Protein AF-A0A9D9ARG6-F1 (afdb_monomer_lite)

Foldseek 3Di:
DPPDDPDPPPPPDDDDDPPDDPDDQFEWEWEADPVRDTDIDTDPQPDWDWDAALNWIWTDHNQWIAINNDIDHHDSQWYWYHYRPFIWIQGNPDDTDGDDDDPVVVVVVVVVVVVVVVCCVVVVPDPPDPDPDDPVNVVVVVVVVVVVVVVVVVVVPVPPVVVVVVVLVVVVVVLVCVVVVVPCPVPDVQVVDDPVVVVVVVVVNVVVSVVVVVVSVVVVVVVVVVVVVVVVVVVVVVVVVVVVVVVVVVVVVVVVVVVVVVVVVVVVVVVVVVVVVVVVVVVVVVVVVVVVVVVVVVVVVVVVVVVVVVVVQWPWDWDQDPVRDTWTDTNNRTQDDPSVVVVVVVVVVCVVVPND

Radius of gyration: 56.95 Å; chains: 1; bounding box: 106×56×176 Å

Sequence (356 aa):
MKKLLLASAAALLAGTSAIALDGVANPVVEIRGDDGARTLHISDGATNTRINIGGQTVEIHDGTVIVDRERFELDGANYVVIDGDEVQLVEGREHGYRFEFSSDHHALVERMTGLAEILNYTVVTDFDHDFEFDHEEMLELAEELSNMETHFAAFEHVNFEEIHADAMRSMGEALANLDEGNVRVDGRDWDELSDEEKEEVREELREAREEMREEMREMREEMRDVAREMRDAERERERALRMARREMERAHRRAERDARRERHAERRAHAEEMREHAEERRAHAEERRAHAERMRIEVERARDVIRQRAGDNASIRVIEDDDGNRRVWVNGEEQTGDDLTDWLNELEADRLEGGN

pLDDT: mean 74.46, std 18.87, range [27.27, 97.69]

Secondary structure (DSSP, 8-state):
---SSSSSSS--SSS------SS----EEEEE-TTS-EEEEE--SSS-EEEEETTEEEEEETTEEEETTEEEE--TT-EEEEETTEEEEE-SSS-PBP----HHHHHHHHHHHHHHHHHHHHHHS-TTS-----HHHHHHHHHHHHHHHHHHHHHTT--HHHHHHHHHHHHHHHHHHHHTT-----TTHHHHS-HHHHHHHHHHHHHHHHHHHHHHHHHHHHHHHHHHHHHHHHHHHHHHHHHHHHHHHHHHHHHHHHHHHHHHHHHHHHHHHHHHHHHHHHHHHHHHHHHHHHHHHHHHHHHHHHHHHHHHS--EEEEE-TTSPEEEEETTEEE-HHHHHHHHHHHHHHHHTT--

Structure (mmCIF, N/CA/C/O backbone):
data_AF-A0A9D9ARG6-F1
#
_entry.id   AF-A0A9D9ARG6-F1
#
loop_
_atom_site.group_PDB
_atom_site.id
_atom_site.type_symbol
_atom_site.label_atom_id
_atom_site.label_alt_id
_atom_site.label_comp_id
_atom_site.label_asym_id
_atom_site.label_entity_id
_atom_site.label_seq_id
_atom_site.pdbx_PDB_ins_code
_atom_site.Cartn_x
_atom_site.Cartn_y
_atom_site.Cartn_z
_atom_site.occupancy
_atom_site.B_iso_or_equiv
_atom_site.auth_seq_id
_atom_site.auth_comp_id
_atom_site.auth_asym_id
_atom_site.auth_atom_id
_atom_site.pdbx_PDB_model_num
ATOM 1 N N . MET A 1 1 ? -47.730 -50.774 -6.972 1.00 42.38 1 MET A N 1
ATOM 2 C CA . MET A 1 1 ? -47.009 -49.536 -6.600 1.00 42.38 1 MET A CA 1
ATOM 3 C C . MET A 1 1 ? -47.833 -48.298 -6.976 1.00 42.38 1 MET A C 1
ATOM 5 O O . MET A 1 1 ? -47.507 -47.623 -7.937 1.00 42.38 1 MET A O 1
ATOM 9 N N . LYS A 1 2 ? -48.965 -48.062 -6.289 1.00 32.84 2 LYS A N 1
ATOM 10 C CA . LYS A 1 2 ? -49.942 -46.975 -6.563 1.00 32.84 2 LYS A CA 1
ATOM 11 C C . LYS A 1 2 ? -50.811 -46.654 -5.323 1.00 32.84 2 LYS A C 1
ATOM 13 O O . LYS A 1 2 ? -51.999 -46.383 -5.430 1.00 32.84 2 LYS A O 1
ATOM 18 N N . LYS A 1 3 ? -50.238 -46.760 -4.121 1.00 29.84 3 LYS A N 1
ATOM 19 C CA . LYS A 1 3 ? -50.930 -46.485 -2.850 1.00 29.84 3 LYS A CA 1
ATOM 20 C C . LYS A 1 3 ? -49.954 -45.826 -1.876 1.00 29.84 3 LYS A C 1
ATOM 22 O O . LYS A 1 3 ? -49.419 -46.525 -1.033 1.00 29.84 3 LYS A O 1
ATOM 27 N N . LEU A 1 4 ? -49.646 -44.545 -2.083 1.00 29.69 4 LEU A N 1
ATOM 28 C CA . LEU A 1 4 ? -48.955 -43.673 -1.108 1.00 29.69 4 LEU A CA 1
ATOM 29 C C . LEU A 1 4 ? -48.932 -42.194 -1.561 1.00 29.69 4 LEU A C 1
ATOM 31 O O . LEU A 1 4 ? -48.008 -41.459 -1.258 1.00 29.69 4 LEU A O 1
ATOM 35 N N . LEU A 1 5 ? -49.944 -41.751 -2.319 1.00 29.81 5 LEU A N 1
ATOM 36 C CA . LEU A 1 5 ? -50.032 -40.375 -2.847 1.00 29.81 5 LEU A CA 1
ATOM 37 C C . LEU A 1 5 ? -51.426 -39.748 -2.655 1.00 29.81 5 LEU A C 1
ATOM 39 O O . LEU A 1 5 ? -51.827 -38.883 -3.421 1.00 29.81 5 LEU A O 1
ATOM 43 N N . LEU A 1 6 ? -52.198 -40.198 -1.658 1.00 28.41 6 LEU A N 1
ATOM 44 C CA . LEU A 1 6 ? -53.584 -39.734 -1.484 1.00 28.41 6 LEU A CA 1
ATOM 45 C C . LEU A 1 6 ? -54.013 -39.469 -0.031 1.00 28.41 6 LEU A C 1
ATOM 47 O O . LEU A 1 6 ? -55.203 -39.522 0.260 1.00 28.41 6 LEU A O 1
ATOM 51 N N . ALA A 1 7 ? -53.070 -39.191 0.874 1.00 28.14 7 ALA A N 1
ATOM 52 C CA . ALA A 1 7 ? -53.386 -38.836 2.266 1.00 28.14 7 ALA A CA 1
ATOM 53 C C . ALA A 1 7 ? -53.031 -37.384 2.648 1.00 28.14 7 ALA A C 1
ATOM 55 O O . ALA A 1 7 ? -53.515 -36.902 3.662 1.00 28.14 7 ALA A O 1
ATOM 56 N N . SER A 1 8 ? -52.273 -36.649 1.827 1.00 28.78 8 SER A N 1
ATOM 57 C CA . SER A 1 8 ? -51.784 -35.304 2.192 1.00 28.78 8 SER A CA 1
ATOM 58 C C . SER A 1 8 ? -52.613 -34.139 1.634 1.00 28.78 8 SER A C 1
ATOM 60 O O . SER A 1 8 ? -52.165 -33.002 1.676 1.00 28.78 8 SER A O 1
ATOM 62 N N . ALA A 1 9 ? -53.816 -34.389 1.107 1.00 28.86 9 ALA A N 1
ATOM 63 C CA . ALA A 1 9 ? -54.645 -33.354 0.470 1.00 28.86 9 ALA A CA 1
ATOM 64 C C . ALA A 1 9 ? -55.973 -33.056 1.198 1.00 28.86 9 ALA A C 1
ATOM 66 O O . ALA A 1 9 ? -56.849 -32.421 0.620 1.00 28.86 9 ALA A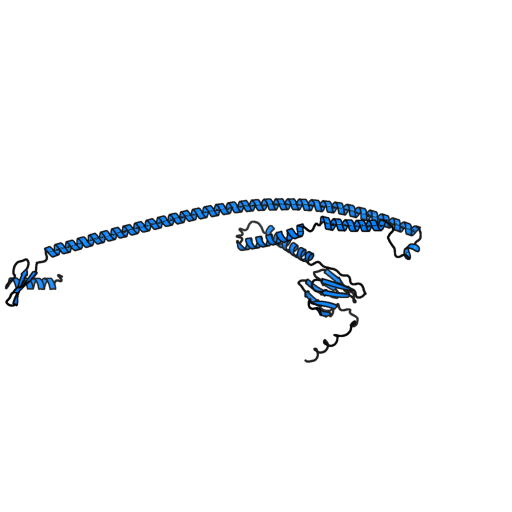 O 1
ATOM 67 N N . ALA A 1 10 ? -56.153 -33.494 2.450 1.00 28.84 10 ALA A N 1
ATOM 68 C CA . ALA A 1 10 ? -57.427 -33.336 3.168 1.00 28.84 10 ALA A CA 1
ATOM 69 C C . ALA A 1 10 ? -57.294 -32.836 4.621 1.00 28.84 10 ALA A C 1
ATOM 71 O O . ALA A 1 10 ? -58.093 -33.214 5.472 1.00 28.84 10 ALA A O 1
ATOM 72 N N . ALA A 1 11 ? -56.312 -31.975 4.907 1.00 29.97 11 ALA A N 1
ATOM 73 C CA . ALA A 1 11 ? -56.184 -31.291 6.206 1.00 29.97 11 ALA A CA 1
ATOM 74 C C . ALA A 1 11 ? -56.003 -29.764 6.072 1.00 29.97 11 ALA A C 1
ATOM 76 O O . ALA A 1 11 ? -55.490 -29.098 6.963 1.00 29.97 11 ALA A O 1
ATOM 77 N N . LEU A 1 12 ? -56.441 -29.199 4.945 1.00 32.75 12 LEU A N 1
ATOM 78 C CA . LEU A 1 12 ? -56.529 -27.760 4.696 1.00 32.75 12 LEU A CA 1
ATOM 79 C C . LEU A 1 12 ? -58.008 -27.372 4.799 1.00 32.75 12 LEU A C 1
ATOM 81 O O . LEU A 1 12 ? -58.693 -27.424 3.785 1.00 32.75 12 LEU A O 1
ATOM 85 N N . LEU A 1 13 ? -58.503 -27.107 6.020 1.00 32.06 13 LEU A N 1
ATOM 86 C CA . LEU A 1 13 ? -59.720 -26.330 6.374 1.00 32.06 13 LEU A CA 1
ATOM 87 C C . LEU A 1 13 ? -60.296 -26.777 7.734 1.00 32.06 13 LEU A C 1
ATOM 89 O O . LEU A 1 13 ? -61.278 -27.510 7.781 1.00 32.06 13 LEU A O 1
ATOM 93 N N . ALA A 1 14 ? -59.682 -26.333 8.832 1.00 27.27 14 ALA A N 1
ATOM 94 C CA . ALA A 1 14 ? -60.301 -25.984 10.123 1.00 27.27 14 ALA A CA 1
ATOM 95 C C . ALA A 1 14 ? -59.193 -25.896 11.181 1.00 27.27 14 ALA A C 1
ATOM 97 O O . ALA A 1 14 ? -58.282 -26.720 11.201 1.00 27.27 14 ALA A O 1
ATOM 98 N N . GLY A 1 15 ? -59.257 -24.870 12.028 1.00 32.91 15 GLY A N 1
ATOM 99 C CA . GLY A 1 15 ? -58.279 -24.614 13.080 1.00 32.91 15 GLY A CA 1
ATOM 100 C C . GLY A 1 15 ? -58.092 -25.792 14.039 1.00 32.91 15 GLY A C 1
ATOM 101 O O . GLY A 1 15 ? -58.994 -26.604 14.236 1.00 32.91 15 GLY A O 1
ATOM 102 N N . THR A 1 16 ? -56.900 -25.831 14.642 1.00 36.00 16 THR A N 1
ATOM 103 C CA . THR A 1 16 ? -56.504 -26.683 15.777 1.00 36.00 16 THR A CA 1
ATOM 104 C C . THR A 1 16 ? -56.769 -28.177 15.579 1.00 36.00 16 THR A C 1
ATOM 106 O O . THR A 1 16 ? -57.808 -28.700 15.969 1.00 36.00 16 THR A O 1
ATOM 109 N N . SER A 1 17 ? -55.792 -28.894 15.024 1.00 27.62 17 SER A N 1
ATOM 110 C CA . SER A 1 17 ? -55.719 -30.354 15.137 1.00 27.62 17 SER A CA 1
ATOM 111 C C . SER A 1 17 ? -54.398 -30.716 15.803 1.00 27.62 17 SER A C 1
ATOM 113 O O . SER A 1 17 ? -53.367 -30.789 15.142 1.00 27.62 17 SER A O 1
ATOM 115 N N . ALA A 1 18 ? -54.427 -30.908 17.123 1.00 32.16 18 ALA A N 1
ATOM 116 C CA . ALA A 1 18 ? -53.356 -31.600 17.825 1.00 32.16 18 ALA A CA 1
ATOM 117 C C . ALA A 1 18 ? -53.383 -33.060 17.354 1.00 32.16 18 ALA A C 1
ATOM 119 O O . ALA A 1 18 ? -54.315 -33.807 17.659 1.00 32.16 18 ALA A O 1
ATOM 120 N N . ILE A 1 19 ? -52.401 -33.446 16.544 1.00 32.25 19 ILE A N 1
ATOM 121 C CA . ILE A 1 19 ? -52.194 -34.840 16.164 1.00 32.25 19 ILE A CA 1
ATOM 122 C C . ILE A 1 19 ? -51.550 -35.512 17.377 1.00 32.25 19 ILE A C 1
ATOM 124 O O . ILE A 1 19 ? -50.350 -35.395 17.598 1.00 32.25 19 ILE A O 1
ATOM 128 N N . ALA A 1 20 ? -52.361 -36.182 18.194 1.00 33.19 20 ALA A N 1
ATOM 129 C CA . ALA A 1 20 ? -51.863 -37.058 19.245 1.00 33.19 20 ALA A CA 1
ATOM 130 C C . ALA A 1 20 ? -51.346 -38.352 18.594 1.00 33.19 20 ALA A C 1
ATOM 132 O O . ALA A 1 20 ? -52.114 -39.272 18.313 1.00 33.19 20 ALA A O 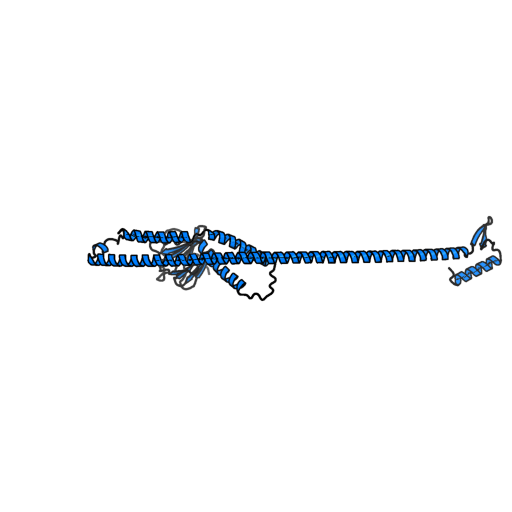1
ATOM 133 N N . LEU A 1 21 ? -50.049 -38.380 18.291 1.00 37.56 21 LEU A N 1
ATOM 134 C CA . LEU A 1 21 ? -49.302 -39.605 18.010 1.00 37.56 21 LEU A CA 1
ATOM 135 C C . LEU A 1 21 ? -48.875 -40.228 19.349 1.00 37.56 21 LEU A C 1
ATOM 137 O O . LEU A 1 21 ? -48.512 -39.514 20.281 1.00 37.56 21 LEU A O 1
ATOM 141 N N . ASP A 1 22 ? -48.987 -41.552 19.454 1.00 38.38 22 ASP A N 1
ATOM 142 C CA . ASP A 1 22 ? -48.734 -42.338 20.669 1.00 38.38 22 ASP A CA 1
ATOM 143 C C . ASP A 1 22 ? -47.370 -42.009 21.312 1.00 38.38 22 ASP A C 1
ATOM 145 O O . ASP A 1 22 ? -46.319 -42.409 20.818 1.00 38.38 22 ASP A O 1
ATOM 149 N N . GLY A 1 23 ? -47.401 -41.313 22.452 1.00 48.78 23 GLY A N 1
ATOM 150 C CA . GLY A 1 23 ? -46.432 -41.427 23.550 1.00 48.78 23 GLY A CA 1
ATOM 151 C C . GLY A 1 23 ? -44.995 -40.928 23.352 1.00 48.78 23 GLY A C 1
ATOM 152 O O . GLY A 1 23 ? -44.271 -40.870 24.343 1.00 48.78 23 GLY A O 1
ATOM 153 N N . VAL A 1 24 ? -44.574 -40.545 22.147 1.00 54.03 24 VAL A N 1
ATOM 154 C CA . VAL A 1 24 ? -43.263 -39.926 21.897 1.00 54.03 24 VAL A CA 1
ATOM 155 C C . VAL A 1 24 ? -43.506 -38.595 21.200 1.00 54.03 24 VAL A C 1
ATOM 157 O O . VAL A 1 24 ? -43.975 -38.554 20.063 1.00 54.03 24 VAL A O 1
ATOM 160 N N . ALA A 1 25 ? -43.268 -37.498 21.919 1.00 61.75 25 ALA A N 1
ATOM 161 C CA . ALA A 1 25 ? -43.406 -36.160 21.367 1.00 61.75 25 ALA A CA 1
ATOM 162 C C . ALA A 1 25 ? -42.280 -35.927 20.356 1.00 61.75 25 ALA A C 1
ATOM 164 O O . ALA A 1 25 ? -41.143 -35.640 20.719 1.00 61.75 25 ALA A O 1
ATOM 165 N N . ASN A 1 26 ? -42.597 -36.118 19.081 1.00 71.75 26 ASN A N 1
ATOM 166 C CA . ASN A 1 26 ? -41.676 -35.841 17.993 1.00 71.75 26 ASN A CA 1
ATOM 167 C C . ASN A 1 26 ? -41.586 -34.326 17.774 1.00 71.75 26 ASN A C 1
ATOM 169 O O . ASN A 1 26 ? -42.635 -33.679 17.683 1.00 71.75 26 ASN A O 1
ATOM 173 N N . PRO A 1 27 ? -40.375 -33.752 17.658 1.00 72.88 27 PRO A N 1
ATOM 174 C CA . PRO A 1 27 ? -40.226 -32.326 17.439 1.00 72.88 27 PRO A CA 1
ATOM 175 C C . PRO A 1 27 ? -40.812 -31.944 16.077 1.00 72.88 27 PRO A C 1
ATOM 177 O O . PRO A 1 27 ? -40.592 -32.616 15.061 1.00 72.88 27 PRO A O 1
ATOM 180 N N . VAL A 1 28 ? -41.579 -30.857 16.080 1.00 77.00 28 VAL A N 1
ATOM 181 C CA . VAL A 1 28 ? -42.209 -30.289 14.891 1.00 77.00 28 VAL A CA 1
ATOM 182 C C . VAL A 1 28 ? -41.545 -28.950 14.596 1.00 77.00 28 VAL A C 1
ATOM 184 O O . VAL A 1 28 ? -41.497 -28.076 15.459 1.00 77.00 28 VAL A O 1
ATOM 187 N N . VAL A 1 29 ? -41.049 -28.789 13.371 1.00 78.19 29 VAL A N 1
ATOM 188 C CA . VAL A 1 29 ? -40.497 -27.526 12.870 1.00 78.19 29 VAL A CA 1
ATOM 189 C C . VAL A 1 29 ? -41.422 -26.989 11.784 1.00 78.19 29 VAL A C 1
ATOM 191 O O . VAL A 1 29 ? -41.703 -27.682 10.803 1.00 78.19 29 VAL A O 1
ATOM 194 N N . GLU A 1 30 ? -41.924 -25.767 11.959 1.00 83.38 30 GLU A N 1
ATOM 195 C CA . GLU A 1 30 ? -42.677 -25.044 10.926 1.00 83.38 30 GLU A CA 1
ATOM 196 C C . GLU A 1 30 ? -41.725 -24.075 10.218 1.00 83.38 30 GLU A C 1
ATOM 198 O O . GLU A 1 30 ? -41.203 -23.149 10.832 1.00 83.38 30 GLU A O 1
ATOM 203 N N . ILE A 1 31 ? -41.521 -24.272 8.917 1.00 81.56 31 ILE A N 1
ATOM 204 C CA . ILE A 1 31 ? -40.768 -23.347 8.065 1.00 81.56 31 ILE A CA 1
ATOM 205 C C . ILE A 1 31 ? -41.773 -22.499 7.294 1.00 81.56 31 ILE A C 1
ATOM 207 O O . ILE A 1 31 ? -42.619 -23.048 6.572 1.00 81.56 31 ILE A O 1
ATOM 211 N N . ARG A 1 32 ? -41.675 -21.177 7.431 1.00 82.38 32 ARG A N 1
ATOM 212 C CA . ARG A 1 32 ? -42.469 -20.205 6.680 1.00 82.38 32 ARG A CA 1
ATOM 213 C C . ARG A 1 32 ? -41.596 -19.545 5.622 1.00 82.38 32 ARG A C 1
ATOM 215 O O . ARG A 1 32 ? -40.544 -19.002 5.928 1.00 82.38 32 ARG A O 1
ATOM 222 N N . GLY A 1 33 ? -42.018 -19.662 4.367 1.00 78.94 33 GLY A N 1
ATOM 223 C CA . GLY A 1 33 ? -41.413 -18.926 3.263 1.00 78.94 33 GLY A CA 1
ATOM 224 C C . GLY A 1 33 ? -41.982 -17.513 3.165 1.00 78.94 33 GLY A C 1
ATOM 225 O O . GLY A 1 33 ? -43.119 -17.272 3.573 1.00 78.94 33 GLY A O 1
ATOM 226 N N . ASP A 1 34 ? -41.225 -16.610 2.543 1.00 73.44 34 ASP A N 1
ATOM 227 C CA . ASP A 1 34 ? -41.602 -15.203 2.322 1.00 73.44 34 ASP A CA 1
ATOM 228 C C . ASP A 1 34 ? -42.919 -15.030 1.537 1.00 73.44 34 ASP A C 1
ATOM 230 O O . ASP A 1 34 ? -43.579 -13.993 1.607 1.00 73.44 34 ASP A O 1
ATOM 234 N N . ASP A 1 35 ? -43.327 -16.050 0.777 1.00 72.94 35 ASP A N 1
ATOM 235 C CA . ASP A 1 35 ? -44.598 -16.108 0.046 1.00 72.94 35 ASP A CA 1
ATOM 236 C C . ASP A 1 35 ? -45.785 -16.580 0.913 1.00 72.94 35 ASP A C 1
ATOM 238 O O . ASP A 1 35 ? -46.913 -16.712 0.427 1.00 72.94 35 ASP A O 1
ATOM 242 N N . GLY A 1 36 ? -45.543 -16.836 2.200 1.00 76.44 36 GLY A N 1
ATOM 243 C CA . GLY A 1 36 ? -46.498 -17.398 3.147 1.00 76.44 36 GLY A CA 1
ATOM 244 C C . GLY A 1 36 ? -46.672 -18.916 3.034 1.00 76.44 36 GLY A C 1
ATOM 245 O O . GLY A 1 36 ? -47.560 -19.467 3.699 1.00 76.44 36 GLY A O 1
ATOM 246 N N . ALA A 1 37 ? -45.871 -19.611 2.213 1.00 70.44 37 ALA A N 1
ATOM 247 C CA . ALA A 1 37 ? -45.878 -21.067 2.154 1.00 70.44 37 ALA A CA 1
ATOM 248 C C . ALA A 1 37 ? -45.398 -21.659 3.484 1.00 70.44 37 ALA A C 1
ATOM 250 O O . ALA A 1 37 ? -44.460 -21.169 4.105 1.00 70.44 37 ALA A O 1
ATOM 251 N N . ARG A 1 38 ? -46.049 -22.741 3.921 1.00 77.75 38 ARG A N 1
ATOM 252 C CA . ARG A 1 38 ? -45.740 -23.418 5.185 1.00 77.75 38 ARG A CA 1
ATOM 253 C C . ARG A 1 38 ? -45.303 -24.840 4.908 1.00 77.75 38 ARG A C 1
ATOM 255 O O . ARG A 1 38 ? -46.067 -25.616 4.330 1.00 77.75 38 ARG A O 1
ATOM 262 N N . THR A 1 39 ? -44.106 -25.186 5.357 1.00 79.50 39 THR A N 1
ATOM 263 C CA . THR A 1 39 ? -43.610 -26.561 5.327 1.00 79.50 39 THR A CA 1
ATOM 264 C C . THR A 1 39 ? -43.466 -27.051 6.754 1.00 79.50 39 THR A C 1
ATOM 266 O O . THR A 1 39 ? -42.744 -26.460 7.549 1.00 79.50 39 THR A O 1
ATOM 269 N N . LEU A 1 40 ? -44.174 -28.128 7.085 1.00 79.81 40 LEU A N 1
ATOM 270 C CA . LEU A 1 40 ? -44.086 -28.759 8.394 1.00 79.81 40 LEU A CA 1
ATOM 271 C C . LEU A 1 40 ? -43.105 -29.930 8.309 1.00 79.81 40 LEU A C 1
ATOM 273 O O . LEU A 1 40 ? -43.337 -30.875 7.550 1.00 79.81 40 LEU A O 1
ATOM 277 N N . HIS A 1 41 ? -42.024 -29.869 9.076 1.00 78.44 41 HIS A N 1
ATOM 278 C CA . HIS A 1 41 ? -41.076 -30.960 9.219 1.00 78.44 41 HIS A CA 1
ATOM 279 C C . HIS A 1 41 ? -41.320 -31.664 10.555 1.00 78.44 41 HIS A C 1
ATOM 281 O O . HIS A 1 41 ? -41.194 -31.058 11.615 1.00 78.44 41 HIS A O 1
ATOM 287 N N . ILE A 1 42 ? -41.699 -32.940 10.501 1.00 79.31 42 ILE A N 1
ATOM 288 C CA . ILE A 1 42 ? -41.876 -33.786 11.685 1.00 79.31 42 ILE A CA 1
ATOM 289 C C . ILE A 1 42 ? -40.732 -34.791 11.660 1.00 79.31 42 ILE A C 1
ATOM 291 O O . ILE A 1 42 ? -40.705 -35.652 10.778 1.00 79.31 42 ILE A O 1
ATOM 295 N N . SER A 1 43 ? -39.792 -34.668 12.597 1.00 75.06 43 SER A N 1
ATOM 296 C CA . SER A 1 43 ? -38.745 -35.681 12.749 1.00 75.06 43 SER A CA 1
ATOM 297 C C . SER A 1 43 ? -39.355 -36.947 13.347 1.00 75.06 43 SER A C 1
ATOM 299 O O . SER A 1 43 ? -40.201 -36.874 14.234 1.00 75.06 43 SER A O 1
ATOM 301 N N . ASP A 1 44 ? -38.946 -38.121 12.873 1.00 73.44 44 ASP A N 1
ATOM 302 C CA . ASP A 1 44 ? -39.393 -39.406 13.422 1.00 73.44 44 ASP A CA 1
ATOM 303 C C . ASP A 1 44 ? -38.612 -39.836 14.677 1.00 73.44 44 ASP A C 1
ATOM 305 O O . ASP A 1 44 ? -38.818 -40.941 15.180 1.00 73.44 44 ASP A O 1
ATOM 309 N N . GLY A 1 45 ? -37.732 -38.966 15.188 1.00 65.25 45 GLY A N 1
ATOM 310 C CA . GLY A 1 45 ? -36.957 -39.192 16.407 1.00 65.25 45 GLY A CA 1
ATOM 311 C C . GLY A 1 45 ? -35.826 -40.213 16.258 1.00 65.25 45 GLY A C 1
ATOM 312 O O . GLY A 1 45 ? -35.181 -40.527 17.250 1.00 65.25 45 GLY A O 1
ATOM 313 N N . ALA A 1 46 ? -35.575 -40.744 15.055 1.00 58.22 46 ALA A N 1
ATOM 314 C CA . ALA A 1 46 ? -34.530 -41.746 14.822 1.00 58.22 46 ALA A CA 1
ATOM 315 C C . ALA A 1 46 ? -33.368 -41.235 13.956 1.00 58.22 46 ALA A C 1
ATOM 317 O O . ALA A 1 46 ? -32.349 -41.920 13.826 1.00 58.22 46 ALA A O 1
ATOM 318 N N . THR A 1 47 ? -33.507 -40.061 13.334 1.00 70.19 47 THR A N 1
ATOM 319 C CA . THR A 1 47 ? -32.510 -39.538 12.397 1.00 70.19 47 THR A CA 1
ATOM 320 C C . THR A 1 47 ? -32.175 -38.075 12.654 1.00 70.19 47 THR A C 1
ATOM 322 O O . THR A 1 47 ? -33.045 -37.203 12.692 1.00 70.19 47 THR A O 1
ATOM 325 N N . ASN A 1 48 ? -30.871 -37.811 12.786 1.00 80.69 48 ASN A N 1
ATOM 326 C CA . ASN A 1 48 ? -30.323 -36.461 12.790 1.00 80.69 48 ASN A CA 1
ATOM 327 C C . ASN A 1 48 ? -30.727 -35.771 11.489 1.00 80.69 48 ASN A C 1
ATOM 329 O O . ASN A 1 48 ? -30.334 -36.207 10.403 1.00 80.69 48 ASN A O 1
ATOM 333 N N . THR A 1 49 ? -31.510 -34.706 11.601 1.00 82.69 49 THR A N 1
ATOM 334 C CA . THR A 1 49 ? -31.947 -33.931 10.441 1.00 82.69 49 THR A CA 1
ATOM 335 C C . THR A 1 49 ? -31.194 -32.618 10.428 1.00 82.69 49 THR A C 1
ATOM 337 O O . THR A 1 49 ? -31.224 -31.891 11.412 1.00 82.69 49 THR A O 1
ATOM 340 N N . ARG A 1 50 ? -30.537 -32.308 9.311 1.00 86.50 50 ARG A N 1
ATOM 341 C CA . ARG A 1 50 ? -29.877 -31.022 9.087 1.00 86.50 50 ARG A CA 1
ATOM 342 C C . ARG A 1 50 ? -30.594 -30.270 7.977 1.00 86.50 50 ARG A C 1
ATOM 344 O O . ARG A 1 50 ? -30.773 -30.815 6.887 1.00 86.50 50 ARG A O 1
ATOM 351 N N . ILE A 1 51 ? -30.996 -29.038 8.257 1.00 82.62 51 ILE A N 1
ATOM 352 C CA . ILE A 1 51 ? -31.714 -28.158 7.338 1.00 82.62 51 ILE A CA 1
ATOM 353 C C . ILE A 1 51 ? -30.910 -26.866 7.221 1.00 82.62 51 ILE A C 1
ATOM 355 O O . I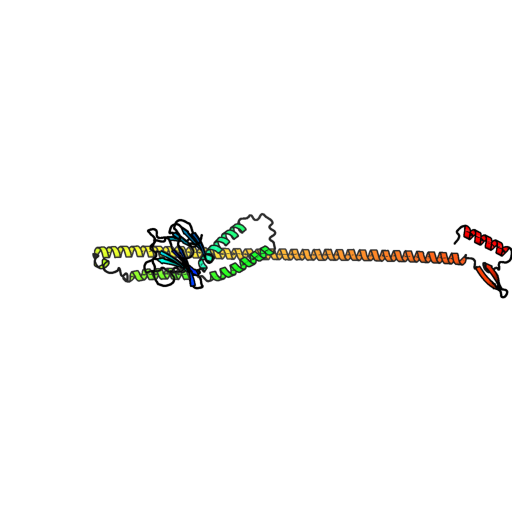LE A 1 51 ? -30.554 -26.273 8.232 1.00 82.62 51 ILE A O 1
ATOM 359 N N . ASN A 1 52 ? -30.629 -26.435 5.993 1.00 79.38 52 ASN A N 1
ATOM 360 C CA . ASN A 1 52 ? -30.003 -25.139 5.744 1.00 79.38 52 ASN A CA 1
ATOM 361 C C . ASN A 1 52 ? -31.072 -24.178 5.213 1.00 79.38 52 ASN A C 1
ATOM 363 O O . ASN A 1 52 ? -31.687 -24.471 4.183 1.00 79.38 52 ASN A O 1
ATOM 367 N N . ILE A 1 53 ? -31.290 -23.057 5.900 1.00 76.81 53 ILE A N 1
ATOM 368 C CA . ILE A 1 53 ? -32.289 -22.034 5.549 1.00 76.81 53 ILE A CA 1
ATOM 369 C C . ILE A 1 53 ? -31.598 -20.674 5.641 1.00 76.81 53 ILE A C 1
ATOM 371 O O . ILE A 1 53 ? -31.010 -20.369 6.666 1.00 76.81 53 ILE A O 1
ATOM 375 N N . GLY A 1 54 ? -31.584 -19.888 4.561 1.00 70.31 54 GLY A N 1
ATOM 376 C CA . GLY A 1 54 ? -31.000 -18.534 4.588 1.00 70.31 54 GLY A CA 1
ATOM 377 C C . GLY A 1 54 ? -29.496 -18.449 4.908 1.00 70.31 54 GLY A C 1
ATOM 378 O O . GLY A 1 54 ? -28.988 -17.361 5.127 1.00 70.31 54 GLY A O 1
ATOM 379 N N . GLY A 1 55 ? -28.767 -19.572 4.923 1.00 77.75 55 GLY A N 1
ATOM 380 C CA . GLY A 1 55 ? -27.368 -19.637 5.377 1.00 77.75 55 GLY A CA 1
ATOM 381 C C . GLY A 1 55 ? -27.203 -20.119 6.822 1.00 77.75 55 GLY A C 1
ATOM 382 O O . GLY A 1 55 ? -26.112 -20.552 7.181 1.00 77.75 55 GLY A O 1
ATOM 383 N N . GLN A 1 56 ? -28.284 -20.160 7.601 1.00 76.12 56 GLN A N 1
ATOM 384 C CA . GLN A 1 56 ? -28.309 -20.747 8.938 1.00 76.12 56 GLN A CA 1
ATOM 385 C C . GLN A 1 56 ? -28.427 -22.270 8.856 1.00 76.12 56 GLN A C 1
ATOM 387 O O . GLN A 1 56 ? -29.122 -22.818 7.987 1.00 76.12 56 GLN A O 1
ATOM 392 N N . THR A 1 57 ? -27.743 -22.968 9.762 1.00 83.06 57 THR A N 1
ATOM 393 C CA . THR A 1 57 ? -27.837 -24.427 9.892 1.00 83.06 57 THR A CA 1
ATOM 394 C C . THR A 1 57 ? -28.707 -24.780 11.092 1.00 83.06 57 THR A C 1
ATOM 396 O O . THR A 1 57 ? -28.359 -24.475 12.230 1.00 83.06 57 THR A O 1
ATOM 399 N N . VAL A 1 58 ? -29.783 -25.524 10.839 1.00 84.56 58 VAL A N 1
ATOM 400 C CA . VAL A 1 58 ? -30.660 -26.094 11.866 1.00 84.56 58 VAL A CA 1
ATOM 401 C C . VAL A 1 58 ? -30.446 -27.602 11.930 1.00 84.56 58 VAL A C 1
ATOM 403 O O . VAL A 1 58 ? -30.721 -28.315 10.962 1.00 84.56 58 VAL A O 1
ATOM 406 N N . GLU A 1 59 ? -29.961 -28.106 13.060 1.00 89.12 59 GLU A N 1
ATOM 407 C CA . GLU A 1 59 ? -29.753 -29.533 13.314 1.00 89.12 59 GLU A CA 1
ATOM 408 C C . GLU A 1 59 ? -30.734 -30.039 14.377 1.00 89.12 59 GLU A C 1
ATOM 410 O O . GLU A 1 59 ? -30.837 -29.484 15.463 1.00 89.12 59 GLU A O 1
ATOM 415 N N . ILE A 1 60 ? -31.474 -31.103 14.082 1.00 85.94 60 ILE A N 1
ATOM 416 C CA . ILE A 1 60 ? -32.450 -31.702 14.996 1.00 85.94 60 ILE A CA 1
ATOM 417 C C . ILE A 1 60 ? -31.901 -33.056 15.449 1.00 85.94 60 ILE A C 1
ATOM 419 O O . ILE A 1 60 ? -31.715 -33.954 14.623 1.00 85.94 60 ILE A O 1
ATOM 423 N N . HIS A 1 61 ? -31.667 -33.195 16.753 1.00 86.62 61 HIS A N 1
ATOM 424 C CA . HIS A 1 61 ? -31.062 -34.349 17.420 1.00 86.62 61 HIS A CA 1
ATOM 425 C C . HIS A 1 61 ? -31.898 -34.774 18.628 1.00 86.62 61 HIS A C 1
ATOM 427 O O . HIS A 1 61 ? -31.900 -34.060 19.620 1.00 86.62 61 HIS A O 1
ATOM 433 N N . ASP A 1 62 ? -32.571 -35.927 18.592 1.00 83.06 62 ASP A N 1
ATOM 434 C CA . ASP A 1 62 ? -33.217 -36.549 19.767 1.00 83.06 62 ASP A CA 1
ATOM 435 C C . ASP A 1 62 ? -33.973 -35.562 20.690 1.00 83.06 62 ASP A C 1
ATOM 437 O O . ASP A 1 62 ? -33.721 -35.481 21.891 1.00 83.06 62 ASP A O 1
ATOM 441 N N . GLY A 1 63 ? -34.879 -34.757 20.121 1.00 79.88 63 GLY A N 1
ATOM 442 C CA . GLY A 1 63 ? -35.658 -33.757 20.878 1.00 79.88 63 GLY A CA 1
ATOM 443 C C . GLY A 1 63 ? -34.912 -32.451 21.193 1.00 79.88 63 GLY A C 1
ATOM 444 O O . GLY A 1 63 ? -35.450 -31.568 21.849 1.00 79.88 63 GLY A O 1
ATOM 445 N N . THR A 1 64 ? -33.690 -32.299 20.695 1.00 82.50 64 THR A N 1
ATOM 446 C CA . THR A 1 64 ? -32.890 -31.075 20.747 1.00 82.50 64 THR A CA 1
ATOM 447 C C . THR A 1 64 ? -32.839 -30.438 19.361 1.00 82.50 64 THR A C 1
ATOM 449 O O . THR A 1 64 ? -32.571 -31.124 18.377 1.00 82.50 64 THR A O 1
ATOM 452 N N . VAL A 1 65 ? -33.059 -29.130 19.271 1.00 86.19 65 VAL A N 1
ATOM 453 C CA . VAL A 1 65 ? -32.826 -28.342 18.055 1.00 86.19 65 VAL A CA 1
ATOM 454 C C . VAL A 1 65 ? -31.589 -27.486 18.275 1.00 86.19 65 VAL A C 1
ATOM 456 O O . VAL A 1 65 ? -31.475 -26.815 19.291 1.00 86.19 65 VAL A O 1
ATOM 459 N N . ILE A 1 66 ? -30.649 -27.528 17.342 1.00 88.25 66 ILE A N 1
ATOM 460 C CA . ILE A 1 66 ? -29.441 -26.716 17.339 1.00 88.25 66 ILE A CA 1
ATOM 461 C C . ILE A 1 66 ? -29.553 -25.734 16.180 1.00 88.25 66 ILE A C 1
ATOM 463 O O . ILE A 1 66 ? -29.659 -26.170 15.037 1.00 88.25 66 ILE A O 1
ATOM 467 N N . VAL A 1 67 ? -29.523 -24.436 16.457 1.00 85.00 67 VAL A N 1
ATOM 468 C CA . VAL A 1 67 ? -29.517 -23.382 15.432 1.00 85.00 67 VAL A CA 1
ATOM 469 C C . VAL A 1 67 ? -28.210 -22.627 15.567 1.00 85.00 67 VAL A C 1
ATOM 471 O O . VAL A 1 67 ? -27.926 -22.102 16.636 1.00 85.00 67 VAL A O 1
ATOM 474 N N . ASP A 1 68 ? -27.368 -22.662 14.534 1.00 84.38 68 ASP A N 1
ATOM 475 C CA . ASP A 1 68 ? -26.068 -21.972 14.515 1.00 84.38 68 ASP A CA 1
ATOM 476 C C . ASP A 1 68 ? -25.212 -22.211 15.778 1.00 84.38 68 ASP A C 1
ATOM 478 O O . ASP A 1 68 ? -24.476 -21.348 16.251 1.00 84.38 68 ASP A O 1
ATOM 482 N N . ARG A 1 69 ? -25.256 -23.457 16.279 1.00 85.19 69 ARG A N 1
ATOM 483 C CA . ARG A 1 69 ? -24.568 -23.978 17.483 1.00 85.19 69 ARG A CA 1
ATOM 484 C C . ARG A 1 69 ? -25.225 -23.645 18.829 1.00 85.19 69 ARG A C 1
ATOM 486 O O . ARG A 1 69 ? -24.753 -24.163 19.842 1.00 85.19 69 ARG A O 1
ATOM 493 N N . GLU A 1 70 ? -26.317 -22.889 18.864 1.00 79.88 70 GLU A N 1
ATOM 494 C CA . GLU A 1 70 ? -27.137 -22.729 20.070 1.00 79.88 70 GLU A CA 1
ATOM 495 C C . GLU A 1 70 ? -28.121 -23.885 20.224 1.00 79.88 70 GLU A C 1
ATOM 497 O O . GLU A 1 70 ? -28.779 -24.287 19.269 1.00 79.88 70 GLU A O 1
ATOM 502 N N . ARG A 1 71 ? -28.201 -24.447 21.433 1.00 87.69 71 ARG A N 1
ATOM 503 C CA . ARG A 1 71 ? -28.941 -25.677 21.729 1.00 87.69 71 ARG A CA 1
ATOM 504 C C . ARG A 1 71 ? -30.259 -25.361 22.438 1.00 87.69 71 ARG A C 1
ATOM 506 O O . ARG A 1 71 ? -30.248 -24.823 23.539 1.00 87.69 71 ARG A O 1
ATOM 513 N N . PHE A 1 72 ? -31.366 -25.811 21.859 1.00 82.12 72 PHE A N 1
ATOM 514 C CA . PHE A 1 72 ? -32.719 -25.702 22.397 1.00 82.12 72 PHE A CA 1
ATOM 515 C C . PHE A 1 72 ? -33.269 -27.097 22.700 1.00 82.12 72 PHE A C 1
ATOM 517 O O . PHE A 1 72 ? -33.378 -27.937 21.806 1.00 82.12 72 PHE A O 1
ATOM 524 N N . GLU A 1 73 ? -33.617 -27.367 23.957 1.00 82.81 73 GLU A N 1
ATOM 525 C CA . GLU A 1 73 ? -34.283 -28.616 24.338 1.00 82.81 73 GLU A CA 1
ATOM 526 C C . GLU A 1 73 ? -35.796 -28.447 24.199 1.00 82.81 73 GLU A C 1
ATOM 528 O O . GLU A 1 73 ? -36.399 -27.573 24.822 1.00 82.81 73 GLU A O 1
ATOM 533 N N . LEU A 1 74 ? -36.417 -29.264 23.348 1.00 80.56 74 LEU A N 1
ATOM 534 C CA . LEU A 1 74 ? -37.861 -29.258 23.170 1.00 80.56 74 LEU A CA 1
ATOM 535 C C . LEU A 1 74 ? -38.472 -30.262 24.144 1.00 80.56 74 LEU A C 1
ATOM 537 O O . LEU A 1 74 ? -38.381 -31.475 23.946 1.00 80.56 74 LEU A O 1
ATOM 541 N N . ASP A 1 75 ? -39.123 -29.764 25.194 1.00 77.56 75 ASP A N 1
ATOM 542 C CA . ASP A 1 75 ? -40.095 -30.577 25.911 1.00 77.56 75 ASP A CA 1
ATOM 543 C C . ASP A 1 75 ? -41.358 -30.730 25.042 1.00 77.56 75 ASP A C 1
ATOM 545 O O . ASP A 1 75 ? -41.618 -29.937 24.137 1.00 77.56 75 ASP A O 1
ATOM 549 N N . GLY A 1 76 ? -42.098 -31.826 25.219 1.00 72.62 76 GLY A N 1
ATOM 550 C CA . GLY A 1 76 ? -43.033 -32.366 24.219 1.00 72.62 76 GLY A CA 1
ATOM 551 C C . GLY A 1 76 ? -44.234 -31.503 23.794 1.00 72.62 76 GLY A C 1
ATOM 552 O O . GLY A 1 76 ? -45.139 -32.026 23.143 1.00 72.62 76 GLY A O 1
ATOM 553 N N . ALA A 1 77 ? -44.278 -30.223 24.165 1.00 74.56 77 ALA A N 1
ATOM 554 C CA . ALA A 1 77 ? -45.251 -29.241 23.702 1.00 74.56 77 ALA A CA 1
ATOM 555 C C . ALA A 1 77 ? -44.628 -28.079 22.897 1.00 74.56 77 ALA A C 1
ATOM 557 O O . ALA A 1 77 ? -45.380 -27.238 22.401 1.00 74.56 77 ALA A O 1
ATOM 558 N N . ASN A 1 78 ? -43.303 -28.030 22.743 1.00 76.75 78 ASN A N 1
ATOM 559 C CA . ASN A 1 78 ? -42.601 -26.916 22.108 1.00 76.75 78 ASN A CA 1
ATOM 560 C C . ASN A 1 78 ? -42.406 -27.160 20.605 1.00 76.75 78 ASN A C 1
ATOM 562 O O . ASN A 1 78 ? -42.137 -28.282 20.168 1.00 76.75 78 ASN A O 1
ATOM 566 N N . TYR A 1 79 ? -42.523 -26.103 19.803 1.00 82.00 79 TYR A N 1
ATOM 567 C CA . TYR A 1 79 ? -42.206 -26.136 18.374 1.00 82.00 79 TYR A CA 1
ATOM 568 C C . TYR A 1 79 ? -41.373 -24.920 17.973 1.00 82.00 79 TYR A C 1
ATOM 570 O O . TYR A 1 79 ? -41.506 -23.842 18.549 1.00 82.00 79 TYR A O 1
ATOM 578 N N . VAL A 1 80 ? -40.504 -25.098 16.979 1.00 80.00 80 VAL A N 1
ATOM 579 C CA . VAL A 1 80 ? -39.670 -24.019 16.432 1.00 80.00 80 VAL A CA 1
ATOM 580 C C . VAL A 1 80 ? -40.315 -23.515 15.145 1.00 80.00 80 VAL A C 1
ATOM 582 O O . VAL A 1 80 ? -40.655 -24.310 14.263 1.00 80.00 80 VAL A O 1
ATOM 585 N N . VAL A 1 81 ? -40.499 -22.201 15.047 1.00 83.81 81 VAL A N 1
ATOM 586 C CA . VAL A 1 81 ? -40.951 -21.510 13.836 1.00 83.81 81 VAL A CA 1
ATOM 587 C C . VAL A 1 81 ? -39.771 -20.750 13.258 1.00 83.81 81 VAL A C 1
ATOM 589 O O . VAL A 1 81 ? -39.135 -19.977 13.965 1.00 83.81 81 VAL A O 1
ATOM 592 N N . ILE A 1 82 ? -39.499 -20.961 11.976 1.00 80.62 82 ILE A N 1
ATOM 593 C CA . ILE A 1 82 ? -38.486 -20.209 11.232 1.00 80.62 82 ILE A CA 1
ATOM 594 C C . ILE A 1 82 ? -39.225 -19.383 10.183 1.00 80.62 82 ILE A C 1
ATOM 596 O O . ILE A 1 82 ? -39.922 -19.959 9.340 1.00 80.62 82 ILE A O 1
ATOM 600 N N . ASP A 1 83 ? -39.121 -18.060 10.276 1.00 81.31 83 ASP A N 1
ATOM 601 C CA . ASP A 1 83 ? -39.798 -17.083 9.417 1.00 81.31 83 ASP A CA 1
ATOM 602 C C . ASP A 1 83 ? -38.750 -16.123 8.832 1.00 81.31 83 ASP A C 1
ATOM 604 O O . ASP A 1 83 ? -38.317 -15.172 9.482 1.00 81.31 83 ASP A O 1
ATOM 608 N N . GLY A 1 84 ? -38.266 -16.431 7.625 1.00 79.88 84 GLY A N 1
ATOM 609 C CA . GLY A 1 84 ? -37.118 -15.740 7.031 1.00 79.88 84 GLY A CA 1
ATOM 610 C C . GLY A 1 84 ? -35.843 -15.923 7.863 1.00 79.88 84 GLY A C 1
ATOM 611 O O . GLY A 1 84 ? -35.393 -17.053 8.056 1.00 79.88 84 GLY A O 1
ATOM 612 N N . ASP A 1 85 ? -35.293 -14.810 8.356 1.00 72.50 85 ASP A N 1
ATOM 613 C CA . ASP A 1 85 ? -34.105 -14.765 9.226 1.00 72.50 85 ASP A CA 1
ATOM 614 C C . ASP A 1 85 ? -34.463 -14.846 10.729 1.00 72.50 85 ASP A C 1
ATOM 616 O O . ASP A 1 85 ? -33.579 -14.824 11.588 1.00 72.50 85 ASP A O 1
ATOM 620 N N . GLU A 1 86 ? -35.757 -14.915 11.072 1.00 73.56 86 GLU A N 1
ATOM 621 C CA . GLU A 1 86 ? -36.237 -14.972 12.454 1.00 73.56 86 GLU A CA 1
ATOM 622 C C . GLU A 1 86 ? -36.493 -16.422 12.892 1.00 73.56 86 GLU A C 1
ATOM 624 O O . GLU A 1 86 ? -37.216 -17.180 12.240 1.00 73.56 86 GLU A O 1
ATOM 629 N N . VAL A 1 87 ? -35.946 -16.796 14.051 1.00 73.06 87 VAL A N 1
ATOM 630 C CA . VAL A 1 87 ? -36.178 -18.099 14.684 1.00 73.06 87 VAL A CA 1
ATOM 631 C C . VAL A 1 87 ? -36.934 -17.889 15.992 1.00 73.06 87 VAL A C 1
ATOM 633 O O . VAL A 1 87 ? -36.440 -17.256 16.920 1.00 73.06 87 VAL A O 1
ATOM 636 N N . GLN A 1 88 ? -38.144 -18.441 16.079 1.00 79.94 88 GLN A N 1
ATOM 637 C CA . GLN A 1 88 ? -39.012 -18.354 17.251 1.00 79.94 88 GLN A CA 1
ATOM 638 C C . GLN A 1 88 ? -39.187 -19.732 17.893 1.00 79.94 88 GLN A C 1
ATOM 640 O O . GLN A 1 88 ? -39.633 -20.683 17.247 1.00 79.94 88 GLN A O 1
ATOM 645 N N . LEU A 1 89 ? -38.905 -19.830 19.191 1.00 78.19 89 LEU A N 1
ATOM 646 C CA . LEU A 1 89 ? -39.279 -20.984 20.002 1.00 78.19 89 LEU A CA 1
ATOM 647 C C . LEU A 1 89 ? -40.664 -20.735 20.605 1.00 78.19 89 LEU A C 1
ATOM 649 O O . LEU A 1 89 ? -40.850 -19.806 21.391 1.00 78.19 89 LEU A O 1
ATOM 653 N N . VAL A 1 90 ? -41.645 -21.557 20.240 1.00 79.00 90 VAL A N 1
ATOM 654 C CA . VAL A 1 90 ? -43.008 -21.437 20.758 1.00 79.00 90 VAL A CA 1
ATOM 655 C C . VAL A 1 90 ? -43.271 -22.550 21.758 1.00 79.00 90 VAL A C 1
ATOM 657 O O . VAL A 1 90 ? -43.389 -23.720 21.388 1.00 79.00 90 VAL A O 1
ATOM 660 N N . GLU A 1 91 ? -43.394 -22.174 23.030 1.00 76.75 91 GLU A N 1
ATOM 661 C CA . GLU A 1 91 ? -43.789 -23.098 24.086 1.00 76.75 91 GLU A CA 1
ATOM 662 C C . GLU A 1 91 ? -45.305 -23.323 24.074 1.00 76.75 91 GLU A C 1
ATOM 664 O O . GLU A 1 91 ? -46.104 -22.386 23.984 1.00 76.75 91 GLU A O 1
ATOM 669 N N . GLY A 1 92 ? -45.729 -24.585 24.163 1.00 59.72 92 GLY A N 1
ATOM 670 C CA . GLY A 1 92 ? -47.112 -25.017 23.925 1.00 59.72 92 GLY A CA 1
ATOM 671 C C . GLY A 1 92 ? -48.172 -24.562 24.940 1.00 59.72 92 GLY A C 1
ATOM 672 O O . GLY A 1 92 ? -49.259 -25.146 24.975 1.00 59.72 92 GLY A O 1
ATOM 673 N N . ARG A 1 93 ? -47.914 -23.544 25.772 1.00 51.03 93 ARG A N 1
ATOM 674 C CA . ARG A 1 93 ? -48.893 -22.956 26.704 1.00 51.03 93 ARG A CA 1
ATOM 675 C C . ARG A 1 93 ? -48.750 -21.431 26.802 1.00 51.03 93 ARG A C 1
ATOM 677 O O . ARG A 1 93 ? -48.040 -20.903 27.643 1.00 51.03 93 ARG A O 1
ATOM 684 N N . GLU A 1 94 ? -49.510 -20.737 25.958 1.00 46.44 94 GLU A N 1
ATOM 685 C CA . GLU A 1 94 ? -49.925 -19.322 26.062 1.00 46.44 94 GLU A CA 1
ATOM 686 C C . GLU A 1 94 ? -48.866 -18.201 26.152 1.00 46.44 94 GLU A C 1
ATOM 688 O O . GLU A 1 94 ? -49.262 -17.043 26.045 1.00 46.44 94 GLU A O 1
ATOM 693 N N . HIS A 1 95 ? -47.559 -18.464 26.249 1.00 43.56 95 HIS A N 1
ATOM 694 C CA . HIS A 1 95 ? -46.537 -17.405 26.282 1.00 43.56 95 HIS A CA 1
ATOM 695 C C . HIS A 1 95 ? -45.403 -17.717 25.297 1.00 43.56 95 HIS A C 1
ATOM 697 O O . HIS A 1 95 ? -44.543 -18.546 25.561 1.00 43.56 95 HIS A O 1
ATOM 703 N N . GLY A 1 96 ? -45.417 -17.066 24.131 1.00 40.78 96 GLY A N 1
ATOM 704 C CA . GLY A 1 96 ? -44.304 -17.133 23.184 1.00 40.78 96 GLY A CA 1
ATOM 705 C C . GLY A 1 96 ? -43.187 -16.187 23.617 1.00 40.78 96 GLY A C 1
ATOM 706 O O . GLY A 1 96 ? -43.410 -14.978 23.693 1.00 40.78 96 GLY A O 1
ATOM 707 N N . TYR A 1 97 ? -41.996 -16.719 23.880 1.00 42.75 97 TYR A N 1
ATOM 708 C CA . TYR A 1 97 ? -40.785 -15.911 23.982 1.00 42.75 97 TYR A CA 1
ATOM 709 C C . TYR A 1 97 ? -40.326 -15.547 22.564 1.00 42.75 97 TYR A C 1
ATOM 711 O O . TYR A 1 97 ? -40.086 -16.422 21.734 1.00 42.75 97 TYR A O 1
ATOM 719 N N . ARG A 1 98 ? -40.243 -14.246 22.264 1.00 42.16 98 ARG A N 1
ATOM 720 C CA . ARG A 1 98 ? -39.686 -13.734 21.004 1.00 42.16 98 ARG A CA 1
ATOM 721 C C . ARG A 1 98 ? -38.229 -13.357 21.242 1.00 42.16 98 ARG A C 1
ATOM 723 O O . ARG A 1 98 ? -37.964 -12.442 22.018 1.00 42.16 98 ARG A O 1
ATOM 730 N N . PHE A 1 99 ? -37.317 -14.035 20.556 1.00 41.56 99 PHE A N 1
ATOM 731 C CA . PHE A 1 99 ? -35.916 -13.641 20.469 1.00 41.56 99 PHE A CA 1
ATOM 732 C C . PHE A 1 99 ? -35.688 -13.025 19.086 1.00 41.56 99 PHE A C 1
ATOM 734 O O . PHE A 1 99 ? -35.826 -13.706 18.077 1.00 41.56 99 PHE A O 1
ATOM 741 N N . GLU A 1 100 ? -35.381 -11.729 19.032 1.00 40.91 100 GLU A N 1
ATOM 742 C CA . GLU A 1 100 ? -34.923 -11.081 17.799 1.00 40.91 100 GLU A CA 1
ATOM 743 C C . GLU A 1 100 ? -33.399 -11.220 17.730 1.00 40.91 100 GLU A C 1
ATOM 745 O O . GLU A 1 100 ? -32.662 -10.481 18.385 1.00 40.91 100 GLU A O 1
ATOM 750 N N . PHE A 1 101 ? -32.914 -12.190 16.956 1.00 42.97 101 PHE A N 1
ATOM 751 C CA . PHE A 1 101 ? -31.496 -12.265 16.620 1.00 42.97 101 PHE A CA 1
ATOM 752 C C . PHE A 1 101 ? -31.206 -11.253 15.508 1.00 42.97 101 PHE A C 1
ATOM 754 O O . PHE A 1 101 ? -31.621 -11.424 14.366 1.00 42.97 101 PHE A O 1
ATOM 761 N N . SER A 1 102 ? -30.501 -10.169 15.841 1.00 44.81 102 SER A N 1
ATOM 762 C CA . SER A 1 102 ? -29.990 -9.235 14.836 1.00 44.81 102 SER A CA 1
ATOM 763 C C . SER A 1 102 ? -28.876 -9.918 14.035 1.00 44.81 102 SER A C 1
ATOM 765 O O . SER A 1 102 ? -27.792 -10.200 14.555 1.00 44.81 102 SER A O 1
ATOM 767 N N . SER A 1 103 ? -29.144 -10.148 12.751 1.00 47.25 103 SER A N 1
ATOM 768 C CA . SER A 1 103 ? -28.226 -10.667 11.729 1.00 47.25 103 SER A CA 1
ATOM 769 C C . SER A 1 103 ? -26.878 -9.926 11.652 1.00 47.25 103 SER A C 1
ATOM 771 O O . SER A 1 103 ? -25.885 -10.491 11.190 1.00 47.25 103 SER A O 1
ATOM 773 N N . ASP A 1 104 ? -26.802 -8.694 12.164 1.00 48.09 104 ASP A N 1
ATOM 774 C CA . ASP A 1 104 ? -25.591 -7.867 12.138 1.00 48.09 104 ASP A CA 1
ATOM 775 C C . ASP A 1 104 ? -24.520 -8.336 13.138 1.00 48.09 104 ASP A C 1
ATOM 777 O O . ASP A 1 104 ? -23.324 -8.165 12.894 1.00 48.09 104 ASP A O 1
ATOM 781 N N . HIS A 1 105 ? -24.916 -8.966 14.252 1.00 43.16 105 HIS A N 1
ATOM 782 C CA . HIS A 1 105 ? -23.968 -9.398 15.286 1.00 43.16 105 HIS A CA 1
ATOM 783 C C . HIS A 1 105 ? -23.266 -10.716 14.926 1.00 43.16 105 HIS A C 1
ATOM 785 O O . HIS A 1 105 ? -22.092 -10.907 15.245 1.00 43.16 105 HIS A O 1
ATOM 791 N N . HIS A 1 106 ? -23.946 -11.616 14.211 1.00 49.50 106 HIS A N 1
ATOM 792 C CA . HIS 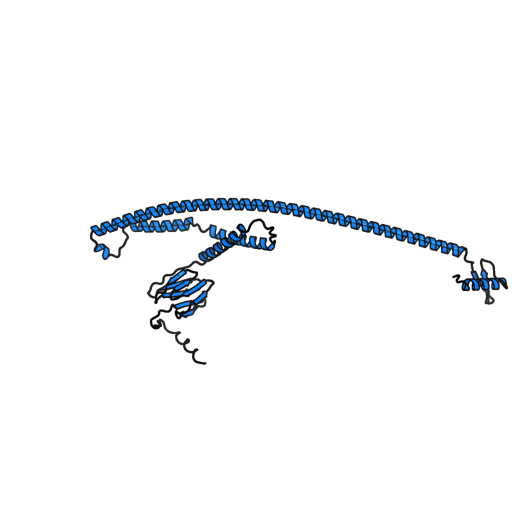A 1 106 ? -23.384 -12.922 13.861 1.00 49.50 106 HIS A CA 1
ATOM 793 C C . HIS A 1 106 ? -22.427 -12.848 12.659 1.00 49.50 106 HIS A C 1
ATOM 795 O O . HIS A 1 106 ? -21.337 -13.432 12.708 1.00 49.50 106 HIS A O 1
ATOM 801 N N . ALA A 1 107 ? -22.769 -12.062 11.630 1.00 53.16 107 ALA A N 1
ATOM 802 C CA . ALA A 1 107 ? -21.889 -11.816 10.484 1.00 53.16 107 ALA A CA 1
ATOM 803 C C . ALA A 1 107 ? -20.550 -11.171 10.901 1.00 53.16 107 ALA A C 1
ATOM 805 O O . ALA A 1 107 ? -19.524 -11.369 10.248 1.00 53.16 107 ALA A O 1
ATOM 806 N N . LEU A 1 108 ? -20.545 -10.429 12.014 1.00 46.50 108 LEU A N 1
ATOM 807 C CA . LEU A 1 108 ? -19.352 -9.838 12.615 1.00 46.50 108 LEU A CA 1
ATOM 808 C C . LEU A 1 108 ? -18.422 -10.897 13.225 1.00 46.50 108 LEU A C 1
ATOM 810 O O . LEU A 1 108 ? -17.223 -10.886 12.947 1.00 46.50 108 LEU A O 1
ATOM 814 N N . VAL A 1 109 ? -18.958 -11.816 14.034 1.00 48.31 109 VAL A N 1
ATOM 815 C CA . VAL A 1 109 ? -18.163 -12.837 14.740 1.00 48.31 109 VAL A CA 1
ATOM 816 C C . VAL A 1 109 ? -17.510 -13.809 13.754 1.00 48.31 109 VAL A C 1
ATOM 818 O O . VAL A 1 109 ? -16.322 -14.112 13.888 1.00 48.31 109 VAL A O 1
ATOM 821 N N . GLU A 1 110 ? -18.227 -14.244 12.713 1.00 53.59 110 GLU A N 1
ATOM 822 C CA . GLU A 1 110 ? -17.637 -15.091 11.665 1.00 53.59 110 GLU A CA 1
ATOM 823 C C . GLU A 1 110 ? -16.523 -14.369 10.894 1.00 53.59 110 GLU A C 1
ATOM 825 O O . GLU A 1 110 ? -15.443 -14.933 10.700 1.00 53.59 110 GLU A O 1
ATOM 830 N N . ARG A 1 111 ? -16.728 -13.098 10.517 1.00 51.06 111 ARG A N 1
ATOM 831 C CA . ARG A 1 111 ? -15.713 -12.315 9.791 1.00 51.06 111 ARG A CA 1
ATOM 832 C C . ARG A 1 111 ? -14.486 -11.990 10.649 1.00 51.06 111 ARG A C 1
ATOM 834 O O . ARG A 1 111 ? -13.372 -12.023 10.134 1.00 51.06 111 ARG A O 1
ATOM 841 N N . MET A 1 112 ? -14.652 -11.733 11.951 1.00 42.62 112 MET A N 1
ATOM 842 C CA . MET A 1 112 ? -13.524 -11.530 12.875 1.00 42.62 112 MET A CA 1
ATOM 843 C C . MET A 1 112 ? -12.701 -12.808 13.082 1.00 42.62 112 MET A C 1
ATOM 845 O O . MET A 1 112 ? -11.477 -12.736 13.196 1.00 42.62 112 MET A O 1
ATOM 849 N N . THR A 1 113 ? -13.351 -13.973 13.082 1.00 53.34 113 THR A N 1
ATOM 850 C CA . THR A 1 113 ? -12.666 -15.266 13.223 1.00 53.34 113 THR A CA 1
ATOM 851 C C . THR A 1 113 ? -11.851 -15.599 11.968 1.00 53.34 113 THR A C 1
ATOM 853 O O . THR A 1 113 ? -10.688 -15.984 12.085 1.00 53.34 113 THR A O 1
ATOM 856 N N . GLY A 1 114 ? -12.397 -15.337 10.772 1.00 49.59 114 GLY A N 1
ATOM 857 C CA . GLY A 1 114 ? -11.650 -15.461 9.511 1.00 49.59 114 GLY A CA 1
ATOM 858 C C . GLY A 1 114 ? -10.453 -14.502 9.416 1.00 49.59 114 GLY A C 1
ATOM 859 O O . GLY A 1 114 ? -9.388 -14.877 8.933 1.00 49.59 114 GLY A O 1
ATOM 860 N N . LEU A 1 115 ? -10.578 -13.287 9.964 1.00 48.44 115 LEU A N 1
ATOM 861 C CA . LEU A 1 115 ? -9.488 -12.305 10.052 1.00 48.44 115 LEU A CA 1
ATOM 862 C C . LEU A 1 115 ? -8.338 -12.754 10.958 1.00 48.44 115 LEU A C 1
ATOM 864 O O . LEU A 1 115 ? -7.174 -12.523 10.631 1.00 48.44 115 LEU A O 1
ATOM 868 N N . ALA A 1 116 ? -8.651 -13.384 12.091 1.00 49.34 116 ALA A N 1
ATOM 869 C CA . ALA A 1 116 ? -7.637 -13.944 12.976 1.00 49.34 116 ALA A CA 1
ATOM 870 C C . ALA A 1 116 ? -6.874 -15.083 12.285 1.00 49.34 116 ALA A C 1
ATOM 872 O O . ALA A 1 116 ? -5.659 -15.159 12.429 1.00 49.34 116 ALA A O 1
ATOM 873 N N . GLU A 1 117 ? -7.545 -15.918 11.487 1.00 50.38 117 GLU A N 1
ATOM 874 C CA . GLU A 1 117 ? -6.877 -16.954 10.692 1.00 50.38 117 GLU A CA 1
ATOM 875 C C . GLU A 1 117 ? -5.994 -16.372 9.584 1.00 50.38 117 GLU A C 1
ATOM 877 O O . GLU A 1 117 ? -4.842 -16.788 9.466 1.00 50.38 117 GLU A O 1
ATOM 882 N N . ILE A 1 118 ? -6.470 -15.378 8.826 1.00 52.44 118 ILE A N 1
ATOM 883 C CA . ILE A 1 118 ? -5.694 -14.757 7.740 1.00 52.44 118 ILE A CA 1
ATOM 884 C C . ILE A 1 118 ? -4.484 -14.004 8.301 1.00 52.44 118 ILE A C 1
ATOM 886 O O . ILE A 1 118 ? -3.364 -14.260 7.874 1.00 52.44 118 ILE A O 1
ATOM 890 N N . LEU A 1 119 ? -4.664 -13.143 9.309 1.00 46.66 119 LEU A N 1
ATOM 891 C CA . LEU A 1 119 ? -3.555 -12.394 9.914 1.00 46.66 119 LEU A CA 1
ATOM 892 C C . LEU A 1 119 ? -2.540 -13.315 10.595 1.00 46.66 119 LEU A C 1
ATOM 894 O O . LEU A 1 119 ? -1.341 -13.058 10.518 1.00 46.66 119 LEU A O 1
ATOM 898 N N . ASN A 1 120 ? -2.987 -14.399 11.231 1.00 43.75 120 ASN A N 1
ATOM 899 C CA . ASN A 1 120 ? -2.082 -15.378 11.825 1.00 43.75 120 ASN A CA 1
ATOM 900 C C . ASN A 1 120 ? -1.339 -16.182 10.742 1.00 43.75 120 ASN A C 1
ATOM 902 O O . ASN A 1 120 ? -0.166 -16.491 10.918 1.00 43.75 120 ASN A O 1
ATOM 906 N N . TYR A 1 121 ? -1.962 -16.442 9.588 1.00 47.94 121 TYR A N 1
ATOM 907 C CA . TYR A 1 121 ? -1.290 -17.057 8.440 1.00 47.94 121 TYR A CA 1
ATOM 908 C C . TYR A 1 121 ? -0.256 -16.112 7.805 1.00 47.94 121 TYR A C 1
ATOM 910 O O . TYR A 1 121 ? 0.858 -16.539 7.525 1.00 47.94 121 TYR A O 1
ATOM 918 N N . THR A 1 122 ? -0.570 -14.820 7.646 1.00 48.47 122 THR A N 1
ATOM 919 C CA . THR A 1 122 ? 0.329 -13.829 7.022 1.00 48.47 122 THR A CA 1
ATOM 920 C C . THR A 1 122 ? 1.473 -13.376 7.938 1.00 48.47 122 THR A C 1
ATOM 922 O O . THR A 1 122 ? 2.540 -13.018 7.449 1.00 48.47 122 THR A O 1
ATOM 925 N N . VAL A 1 123 ? 1.280 -13.367 9.263 1.00 45.56 123 VAL A N 1
ATOM 926 C CA . VAL A 1 123 ? 2.295 -12.895 10.228 1.00 45.56 123 VAL A CA 1
ATOM 927 C C . VAL A 1 123 ? 3.218 -14.022 10.714 1.00 45.56 123 VAL A C 1
ATOM 929 O O . VAL A 1 123 ? 4.351 -13.738 11.099 1.00 45.56 123 VAL A O 1
ATOM 932 N N . VAL A 1 124 ? 2.776 -15.288 10.696 1.00 44.59 124 VAL A N 1
ATOM 933 C CA . VAL A 1 124 ? 3.545 -16.422 11.257 1.00 44.59 124 VAL A CA 1
ATOM 934 C C . VAL A 1 124 ? 4.332 -17.216 10.204 1.00 44.59 124 VAL A C 1
ATOM 936 O O . VAL A 1 124 ? 5.243 -17.957 10.569 1.00 44.59 124 VAL A O 1
ATOM 939 N N . THR A 1 125 ? 4.085 -17.047 8.902 1.00 42.09 125 THR A N 1
ATOM 940 C CA . THR A 1 125 ? 4.984 -17.614 7.884 1.00 42.09 125 THR A CA 1
ATOM 941 C C . THR A 1 125 ? 6.218 -16.728 7.700 1.00 42.09 125 THR A C 1
ATOM 943 O O . THR A 1 125 ? 6.121 -15.608 7.205 1.00 42.09 125 THR A O 1
ATOM 946 N N . ASP A 1 126 ? 7.364 -17.251 8.138 1.00 39.44 126 ASP A N 1
ATOM 947 C CA . ASP A 1 126 ? 8.698 -16.647 8.155 1.00 39.44 126 ASP A CA 1
ATOM 948 C C . ASP A 1 126 ? 9.046 -15.739 6.956 1.00 39.44 126 ASP A C 1
ATOM 950 O O . ASP A 1 126 ? 8.959 -16.122 5.789 1.00 39.44 126 ASP A O 1
ATOM 954 N N . PHE A 1 127 ? 9.573 -14.558 7.292 1.00 44.34 127 PHE A N 1
ATOM 955 C CA . PHE A 1 127 ? 10.108 -13.485 6.436 1.00 44.34 127 PHE A CA 1
ATOM 956 C C . PHE A 1 127 ? 11.379 -13.855 5.623 1.00 44.34 127 PHE A C 1
ATOM 958 O O . PHE A 1 127 ? 12.173 -12.976 5.294 1.00 44.34 127 PHE A O 1
ATOM 965 N N . ASP A 1 128 ? 11.590 -15.133 5.298 1.00 44.50 128 ASP A N 1
ATOM 966 C CA . ASP A 1 128 ? 12.805 -15.648 4.631 1.00 44.50 128 ASP A CA 1
ATOM 967 C C . ASP A 1 128 ? 12.536 -16.246 3.232 1.00 44.50 128 ASP A C 1
ATOM 969 O O . ASP A 1 128 ? 13.387 -16.925 2.650 1.00 44.50 128 ASP A O 1
ATOM 973 N N . HIS A 1 129 ? 11.356 -16.010 2.653 1.00 42.34 129 HIS A N 1
ATOM 974 C CA . HIS A 1 129 ? 11.077 -16.327 1.250 1.00 42.34 129 HIS A CA 1
ATOM 975 C C . HIS A 1 129 ? 10.882 -15.047 0.439 1.00 42.34 129 HIS A C 1
ATOM 977 O O . HIS A 1 129 ? 10.011 -14.237 0.748 1.00 42.34 129 HIS A O 1
ATOM 983 N N . ASP A 1 130 ? 11.705 -14.886 -0.604 1.00 45.31 130 ASP A N 1
ATOM 984 C CA . ASP A 1 130 ? 11.524 -13.914 -1.686 1.00 45.31 130 ASP A CA 1
ATOM 985 C C . ASP A 1 130 ? 10.168 -14.181 -2.366 1.00 45.31 130 ASP A C 1
ATOM 987 O O . ASP A 1 130 ? 10.071 -14.924 -3.342 1.00 45.31 130 ASP A O 1
ATOM 991 N N . PHE A 1 131 ? 9.096 -13.627 -1.804 1.00 49.94 131 PHE A N 1
ATOM 992 C CA . PHE A 1 131 ? 7.767 -13.660 -2.397 1.00 49.94 131 PHE A CA 1
ATOM 993 C C . PHE A 1 131 ? 7.661 -12.537 -3.433 1.00 49.94 131 PHE A C 1
ATOM 995 O O . PHE A 1 131 ? 7.525 -11.359 -3.093 1.00 49.94 131 PHE A O 1
ATOM 1002 N N . GLU A 1 132 ? 7.709 -12.903 -4.713 1.00 49.25 132 GLU A N 1
ATOM 1003 C CA . GLU A 1 132 ? 7.135 -12.089 -5.784 1.00 49.25 132 GLU A CA 1
ATOM 1004 C C . GLU A 1 132 ? 5.611 -12.157 -5.646 1.00 49.25 132 GLU A C 1
ATOM 1006 O O . GLU A 1 132 ? 4.969 -13.057 -6.180 1.00 49.25 132 GLU A O 1
ATOM 1011 N N . PHE A 1 133 ? 5.028 -11.232 -4.883 1.00 54.91 133 PHE A N 1
ATOM 1012 C CA . PHE A 1 133 ? 3.587 -11.008 -4.948 1.00 54.91 133 PHE A CA 1
ATOM 1013 C C . PHE A 1 133 ? 3.241 -10.501 -6.345 1.00 54.91 133 PHE A C 1
ATOM 1015 O O . PHE A 1 133 ? 3.802 -9.492 -6.794 1.00 54.91 133 PHE A O 1
ATOM 1022 N N . ASP A 1 134 ? 2.315 -11.182 -7.019 1.00 67.75 134 ASP A N 1
ATOM 1023 C CA . ASP A 1 134 ? 1.773 -10.670 -8.268 1.00 67.75 134 ASP A CA 1
ATOM 1024 C C . ASP A 1 134 ? 1.062 -9.337 -7.984 1.00 67.75 134 ASP A C 1
ATOM 1026 O O . ASP A 1 134 ? 0.449 -9.128 -6.930 1.00 67.75 134 ASP A O 1
ATOM 1030 N N . HIS A 1 135 ? 1.173 -8.390 -8.912 1.00 65.25 135 HIS A N 1
ATOM 1031 C CA . HIS A 1 135 ? 0.592 -7.062 -8.736 1.00 65.25 135 HIS A CA 1
ATOM 1032 C C . HIS A 1 135 ? -0.936 -7.137 -8.581 1.00 65.25 135 HIS A C 1
ATOM 1034 O O . HIS A 1 135 ? -1.528 -6.272 -7.937 1.00 65.25 135 HIS A O 1
ATOM 1040 N N . GLU A 1 136 ? -1.546 -8.186 -9.138 1.00 64.94 136 GLU A N 1
ATOM 1041 C CA . GLU A 1 136 ? -2.973 -8.487 -9.055 1.00 64.94 136 GLU A CA 1
ATOM 1042 C C . GLU A 1 136 ? -3.396 -8.914 -7.633 1.00 64.94 136 GLU A C 1
ATOM 1044 O O . GLU A 1 136 ? -4.327 -8.324 -7.090 1.00 64.94 136 GLU A O 1
ATOM 1049 N N . GLU A 1 137 ? -2.642 -9.793 -6.957 1.00 71.88 137 GLU A N 1
ATOM 1050 C CA . GLU A 1 137 ? -2.910 -10.184 -5.556 1.00 71.88 137 GLU A CA 1
ATOM 1051 C C . GLU A 1 137 ? -2.751 -9.006 -4.578 1.00 71.88 137 GLU A C 1
ATOM 1053 O O . GLU A 1 137 ? -3.518 -8.856 -3.629 1.00 71.88 137 GLU A O 1
ATOM 1058 N N . MET A 1 138 ? -1.783 -8.115 -4.821 1.00 66.50 138 MET A N 1
ATOM 1059 C CA . MET A 1 138 ? -1.599 -6.904 -4.006 1.00 66.50 138 MET A CA 1
ATOM 1060 C C . MET A 1 138 ? -2.748 -5.898 -4.165 1.00 66.50 138 MET A C 1
ATOM 1062 O O . MET A 1 138 ? -3.031 -5.142 -3.234 1.00 66.50 138 MET A O 1
ATOM 1066 N N . LEU A 1 139 ? -3.391 -5.859 -5.335 1.00 69.81 139 LEU A N 1
ATOM 1067 C CA . LEU A 1 139 ? -4.561 -5.015 -5.578 1.00 69.81 139 LEU A CA 1
ATOM 1068 C C . LEU A 1 139 ? -5.814 -5.607 -4.930 1.00 69.81 139 LEU A C 1
ATOM 1070 O O . LEU A 1 139 ? -6.569 -4.855 -4.318 1.00 69.81 139 LEU A O 1
ATOM 1074 N N . GLU A 1 140 ? -5.987 -6.927 -4.995 1.00 72.94 140 GLU A N 1
ATOM 1075 C CA . GLU A 1 140 ? -7.100 -7.634 -4.353 1.00 72.94 140 GLU A CA 1
ATOM 1076 C C . GLU A 1 140 ? -7.026 -7.503 -2.821 1.00 72.94 140 GLU A C 1
ATOM 1078 O O . GLU A 1 140 ? -7.997 -7.092 -2.185 1.00 72.94 140 GLU A O 1
ATOM 1083 N N . LEU A 1 141 ? -5.833 -7.672 -2.233 1.00 69.75 141 LEU A N 1
ATOM 1084 C CA . LEU A 1 141 ? -5.599 -7.429 -0.804 1.00 69.75 141 LEU A CA 1
ATOM 1085 C C . LEU A 1 141 ? -5.842 -5.959 -0.417 1.00 69.75 141 LEU A C 1
ATOM 1087 O O . LEU A 1 141 ? -6.377 -5.671 0.654 1.00 69.75 141 LEU A O 1
ATOM 1091 N N . ALA A 1 142 ? -5.455 -5.004 -1.268 1.00 70.06 142 ALA A N 1
ATOM 1092 C CA . ALA A 1 142 ? -5.697 -3.585 -1.011 1.00 70.06 142 ALA A CA 1
ATOM 1093 C C . ALA A 1 142 ? -7.194 -3.227 -1.066 1.00 70.06 142 ALA A C 1
ATOM 1095 O O . ALA A 1 142 ? -7.652 -2.403 -0.270 1.00 70.06 142 ALA A O 1
ATOM 1096 N N . GLU A 1 143 ? -7.955 -3.839 -1.973 1.00 72.88 143 GLU A N 1
ATOM 1097 C CA . GLU A 1 143 ? -9.404 -3.659 -2.083 1.00 72.88 143 GLU A CA 1
ATOM 1098 C C . GLU A 1 143 ? -10.141 -4.301 -0.899 1.00 72.88 143 GLU A C 1
ATOM 1100 O O . GLU A 1 143 ? -11.022 -3.672 -0.308 1.00 72.88 143 GLU A O 1
ATOM 1105 N N . GLU A 1 144 ? -9.721 -5.492 -0.467 1.00 72.44 144 GLU A N 1
ATOM 1106 C CA . GLU A 1 144 ? -10.270 -6.165 0.712 1.00 72.44 144 GLU A CA 1
ATOM 1107 C C . GLU A 1 144 ? -9.995 -5.373 2.003 1.00 72.44 144 GLU A C 1
ATOM 1109 O O . GLU A 1 144 ? -10.912 -5.132 2.796 1.00 72.44 144 GLU A O 1
ATOM 1114 N N . LEU A 1 145 ? -8.776 -4.841 2.169 1.00 70.12 145 LEU A N 1
ATOM 1115 C CA . LEU A 1 145 ? -8.435 -3.941 3.277 1.00 70.12 145 LEU A CA 1
ATOM 1116 C C . LEU A 1 145 ? -9.240 -2.630 3.244 1.00 70.12 145 LEU A C 1
ATOM 1118 O O . LEU A 1 145 ? -9.622 -2.127 4.302 1.00 70.12 145 LEU A O 1
ATOM 1122 N N . SER A 1 146 ? -9.536 -2.087 2.059 1.00 70.25 146 SER A N 1
ATOM 1123 C CA . SER A 1 146 ? -10.342 -0.867 1.904 1.00 70.25 146 SER A CA 1
ATOM 1124 C C . SER A 1 146 ? -11.830 -1.099 2.207 1.00 70.25 146 SER A C 1
ATOM 1126 O O . SER A 1 146 ? -12.467 -0.285 2.888 1.00 70.25 146 SER A O 1
ATOM 1128 N N . ASN A 1 147 ? -12.390 -2.234 1.779 1.00 69.12 147 ASN A N 1
ATOM 1129 C CA . ASN A 1 147 ? -13.752 -2.638 2.142 1.00 69.12 147 ASN A CA 1
ATOM 1130 C C . ASN A 1 147 ? -13.877 -2.882 3.653 1.00 69.12 147 ASN A C 1
ATOM 1132 O O . ASN A 1 147 ? -14.859 -2.462 4.273 1.00 69.12 147 ASN A O 1
ATOM 1136 N N . MET A 1 148 ? -12.852 -3.474 4.270 1.00 62.31 148 MET A N 1
ATOM 1137 C CA . MET A 1 148 ? -12.770 -3.616 5.722 1.00 62.31 148 MET A CA 1
ATOM 1138 C C . MET A 1 148 ? -12.684 -2.275 6.447 1.00 62.31 148 MET A C 1
ATOM 1140 O O . MET A 1 148 ? -13.396 -2.093 7.429 1.00 62.31 148 MET A O 1
ATOM 1144 N N . GLU A 1 149 ? -11.858 -1.330 5.990 1.00 64.56 149 GLU A N 1
ATOM 1145 C CA . GLU A 1 149 ? -11.778 0.020 6.575 1.00 64.56 149 GLU A CA 1
ATOM 1146 C C . GLU A 1 149 ? -13.159 0.694 6.583 1.00 64.56 149 GLU A C 1
ATOM 1148 O O . GLU A 1 149 ? -13.561 1.292 7.579 1.00 64.56 149 GLU A O 1
ATOM 1153 N N . THR A 1 150 ? -13.936 0.493 5.517 1.00 70.94 150 THR A N 1
ATOM 1154 C CA . THR A 1 150 ? -15.305 1.011 5.401 1.00 70.94 150 THR A CA 1
ATOM 1155 C C . THR A 1 150 ? -16.270 0.353 6.397 1.00 70.94 150 THR A C 1
ATOM 1157 O O . THR A 1 150 ? -17.116 1.031 6.978 1.00 70.94 150 THR A O 1
ATOM 1160 N N . HIS A 1 151 ? -16.150 -0.957 6.637 1.00 60.06 151 HIS A N 1
ATOM 1161 C CA . HIS A 1 151 ? -16.947 -1.656 7.654 1.00 60.06 151 HIS A CA 1
ATOM 1162 C C . HIS A 1 151 ? -16.511 -1.317 9.088 1.00 60.06 151 HIS A C 1
ATOM 1164 O O . HIS A 1 151 ? -17.364 -1.140 9.955 1.00 60.06 151 HIS A O 1
ATOM 1170 N N . PHE A 1 152 ? -15.213 -1.154 9.349 1.00 55.88 152 PHE A N 1
ATOM 1171 C CA . PHE A 1 152 ? -14.714 -0.710 10.653 1.00 55.88 152 PHE A CA 1
ATOM 1172 C C . PHE A 1 152 ? -15.141 0.725 10.970 1.00 55.88 152 PHE A C 1
ATOM 1174 O O . PHE A 1 152 ? -15.509 0.995 12.109 1.00 55.88 152 PHE A O 1
ATOM 1181 N N . ALA A 1 153 ? -15.189 1.614 9.976 1.00 57.84 153 ALA A N 1
ATOM 1182 C CA . ALA A 1 153 ? -15.727 2.962 10.144 1.00 57.84 153 ALA A CA 1
ATOM 1183 C C . ALA A 1 153 ? -17.219 2.960 10.540 1.00 57.84 153 ALA A C 1
ATOM 1185 O O . ALA A 1 153 ? -17.660 3.835 11.280 1.00 57.84 153 ALA A O 1
ATOM 1186 N N . ALA A 1 154 ? -17.995 1.957 10.105 1.00 57.56 154 ALA A N 1
ATOM 1187 C CA . ALA A 1 154 ? -19.381 1.783 10.549 1.00 57.56 154 ALA A CA 1
ATOM 1188 C C . ALA A 1 154 ? -19.474 1.307 12.016 1.00 57.56 154 ALA A C 1
ATOM 1190 O O . ALA A 1 154 ? -20.396 1.697 12.730 1.00 57.56 154 ALA A O 1
ATOM 1191 N N . PHE A 1 155 ? -18.496 0.523 12.488 1.00 51.94 155 PHE A N 1
ATOM 1192 C CA . PHE A 1 155 ? -18.387 0.080 13.886 1.00 51.94 155 PHE A CA 1
ATOM 1193 C C . PHE A 1 155 ? -17.796 1.126 14.831 1.00 51.94 155 PHE A C 1
ATOM 1195 O O . PHE A 1 155 ? -18.116 1.117 16.016 1.00 51.94 155 PHE A O 1
ATOM 1202 N N . GLU A 1 156 ? -17.002 2.067 14.321 1.00 57.53 156 GLU A N 1
ATOM 1203 C CA . GLU A 1 156 ? -16.464 3.206 15.078 1.00 57.53 156 GLU A CA 1
ATOM 1204 C C . GLU A 1 156 ? -17.582 4.093 15.673 1.00 57.53 156 GLU A C 1
ATOM 1206 O O . GLU A 1 156 ? -17.331 4.942 16.524 1.00 57.53 156 GLU A O 1
ATOM 1211 N N . HIS A 1 157 ? -18.834 3.906 15.235 1.00 53.91 157 HIS A N 1
ATOM 1212 C CA . HIS A 1 157 ? -20.020 4.592 15.757 1.00 53.91 157 HIS A CA 1
ATOM 1213 C C . HIS A 1 157 ? -20.802 3.789 16.803 1.00 53.91 157 HIS A C 1
ATOM 1215 O O . HIS A 1 157 ? -21.688 4.353 17.448 1.00 53.91 157 HIS A O 1
ATOM 1221 N N . VAL A 1 158 ? -20.487 2.505 17.016 1.00 58.38 158 VAL A N 1
ATOM 1222 C CA . VAL A 1 158 ? -21.049 1.744 18.136 1.00 58.38 158 VAL A CA 1
ATOM 1223 C C . VAL A 1 158 ? -20.306 2.181 19.387 1.00 58.38 158 VAL A C 1
ATOM 1225 O O . VAL A 1 158 ? -19.238 1.677 19.732 1.00 58.38 158 VAL A O 1
ATOM 1228 N N . ASN A 1 159 ? -20.863 3.186 20.053 1.00 67.50 159 ASN A N 1
ATOM 1229 C CA . ASN A 1 159 ? -20.318 3.714 21.285 1.00 67.50 159 ASN A CA 1
ATOM 1230 C C . ASN A 1 159 ? -20.577 2.703 22.412 1.00 67.50 159 ASN A C 1
ATOM 1232 O O . ASN A 1 159 ? -21.570 2.787 23.132 1.00 67.50 159 ASN A O 1
ATOM 1236 N N . PHE A 1 160 ? -19.699 1.706 22.546 1.00 63.84 160 PHE A N 1
ATOM 1237 C CA . PHE A 1 160 ? -19.770 0.705 23.616 1.00 63.84 160 PHE A CA 1
ATOM 1238 C C . PHE A 1 160 ? -19.814 1.356 25.008 1.00 63.84 160 PHE A C 1
ATOM 1240 O O . PHE A 1 160 ? -20.446 0.820 25.915 1.00 63.84 160 PHE A O 1
ATOM 1247 N N . GLU A 1 161 ? -19.221 2.546 25.161 1.00 67.81 161 GLU A N 1
ATOM 1248 C CA . GLU A 1 161 ? -19.325 3.365 26.373 1.00 67.81 161 GLU A CA 1
ATOM 1249 C C . GLU A 1 161 ? -20.779 3.802 26.652 1.00 67.81 161 GLU A C 1
ATOM 1251 O O . GLU A 1 161 ? -21.199 3.823 27.807 1.00 67.81 161 GLU A O 1
ATOM 1256 N N . GLU A 1 162 ? -21.573 4.091 25.617 1.00 74.44 162 GLU A N 1
ATOM 1257 C CA . GLU A 1 162 ? -22.982 4.499 25.714 1.00 74.44 162 GLU A CA 1
ATOM 1258 C C . GLU A 1 162 ? -23.911 3.315 26.001 1.00 74.44 162 GLU A C 1
ATOM 1260 O O . GLU A 1 162 ? -24.687 3.373 26.955 1.00 74.44 162 GLU A O 1
ATOM 1265 N N . ILE A 1 163 ? -23.761 2.206 25.265 1.00 74.75 163 ILE A N 1
ATOM 1266 C CA . ILE A 1 163 ? -24.533 0.969 25.500 1.00 74.75 163 ILE A CA 1
ATOM 1267 C C . ILE A 1 163 ? -24.300 0.467 26.931 1.00 74.75 163 ILE A C 1
ATOM 1269 O O . ILE A 1 163 ? -25.233 0.084 27.640 1.00 74.75 163 ILE A O 1
ATOM 1273 N N . HIS A 1 164 ? -23.050 0.512 27.391 1.00 71.19 164 HIS A N 1
ATOM 1274 C CA . HIS A 1 164 ? -22.705 0.082 28.736 1.00 71.19 164 HIS A CA 1
ATOM 1275 C C . HIS A 1 164 ? -23.188 1.066 29.812 1.00 71.19 164 HIS A C 1
ATOM 1277 O O . HIS A 1 164 ? -23.692 0.640 30.854 1.00 71.19 164 HIS A O 1
ATOM 1283 N N . ALA A 1 165 ? -23.093 2.378 29.568 1.00 78.69 165 ALA A N 1
ATOM 1284 C CA . ALA A 1 165 ? -23.643 3.383 30.474 1.00 78.69 165 ALA A CA 1
ATOM 1285 C C . ALA A 1 165 ? -25.163 3.239 30.635 1.00 78.69 165 ALA A C 1
ATOM 1287 O O . ALA A 1 165 ? -25.672 3.437 31.739 1.00 78.69 165 ALA A O 1
ATOM 1288 N N . ASP A 1 166 ? -25.875 2.872 29.571 1.00 80.81 166 ASP A N 1
ATOM 1289 C CA . ASP A 1 166 ? -27.312 2.607 29.598 1.00 80.81 166 ASP A CA 1
ATOM 1290 C C . ASP A 1 166 ? -27.644 1.330 30.382 1.00 80.81 166 ASP A C 1
ATOM 1292 O O . ASP A 1 166 ? -28.513 1.369 31.256 1.00 80.81 166 ASP A O 1
ATOM 1296 N N . ALA A 1 167 ? -26.905 0.235 30.172 1.00 77.69 167 ALA A N 1
ATOM 1297 C CA . ALA A 1 167 ? -27.075 -1.001 30.943 1.00 77.69 167 ALA A CA 1
ATOM 1298 C C . ALA A 1 167 ? -26.822 -0.783 32.448 1.00 77.69 167 ALA A C 1
ATOM 1300 O O . ALA A 1 167 ? -27.633 -1.167 33.293 1.00 77.69 167 ALA A O 1
ATOM 1301 N N . MET A 1 168 ? -25.738 -0.082 32.793 1.00 79.75 168 MET A N 1
ATOM 1302 C CA . MET A 1 168 ? -25.389 0.254 34.177 1.00 79.75 168 MET A CA 1
ATOM 1303 C C . MET A 1 168 ? -26.394 1.208 34.828 1.00 79.75 168 MET A C 1
ATOM 1305 O O . MET A 1 168 ? -26.647 1.117 36.033 1.00 79.75 168 MET A O 1
ATOM 1309 N N . ARG A 1 169 ? -26.969 2.132 34.048 1.00 84.62 169 ARG A N 1
ATOM 1310 C CA . ARG A 1 169 ? -28.043 3.020 34.506 1.00 84.62 169 ARG A CA 1
ATOM 1311 C C . ARG A 1 169 ? -29.316 2.229 34.772 1.00 84.62 169 ARG A C 1
ATOM 1313 O O . ARG A 1 169 ? -29.894 2.398 35.838 1.00 84.62 169 ARG A O 1
ATOM 1320 N N . SER A 1 170 ? -29.691 1.327 33.866 1.00 86.00 170 SER A N 1
ATOM 1321 C CA . SER A 1 170 ? -30.864 0.462 34.011 1.00 86.00 170 SER A CA 1
ATOM 1322 C C . SER A 1 170 ? -30.763 -0.444 35.244 1.00 86.00 170 SER A C 1
ATOM 1324 O O . SER A 1 170 ? -31.691 -0.483 36.049 1.00 86.00 170 SER A O 1
ATOM 1326 N N . MET A 1 171 ? -29.611 -1.086 35.477 1.00 79.19 171 MET A N 1
ATOM 1327 C CA . MET A 1 171 ? -29.378 -1.860 36.706 1.00 79.19 171 MET A CA 1
ATOM 1328 C C . MET A 1 171 ? -29.403 -0.975 37.960 1.00 79.19 171 MET A C 1
ATOM 1330 O O . MET A 1 171 ? -29.957 -1.365 38.986 1.00 79.19 171 MET A O 1
ATOM 1334 N N . GLY A 1 172 ? -28.844 0.237 37.888 1.00 79.88 172 GLY A N 1
ATOM 1335 C CA . GLY A 1 172 ? -28.905 1.206 38.984 1.00 79.88 172 GLY A CA 1
ATOM 1336 C C . GLY A 1 172 ? -30.335 1.639 39.325 1.00 79.88 172 GLY A C 1
ATOM 1337 O O . GLY A 1 172 ? -30.685 1.716 40.501 1.00 79.88 172 GLY A O 1
ATOM 1338 N N . GLU A 1 173 ? -31.170 1.876 38.314 1.00 84.81 173 GLU A N 1
ATOM 1339 C CA . GLU A 1 173 ? -32.597 2.181 38.472 1.00 84.81 173 GLU A CA 1
ATOM 1340 C C . GLU A 1 173 ? -33.378 0.981 39.020 1.00 84.81 173 GLU A C 1
ATOM 1342 O O . GLU A 1 173 ? -34.217 1.154 39.904 1.00 84.81 173 GLU A O 1
ATOM 1347 N N . ALA A 1 174 ? -33.070 -0.239 38.570 1.00 81.50 174 ALA A N 1
ATOM 1348 C CA . ALA A 1 174 ? -33.656 -1.462 39.114 1.00 81.50 174 ALA A CA 1
ATOM 1349 C C . ALA A 1 174 ? -33.343 -1.615 40.613 1.00 81.50 174 ALA A C 1
ATOM 1351 O O . ALA A 1 174 ? -34.246 -1.866 41.409 1.00 81.50 174 ALA A O 1
ATOM 1352 N N . LEU A 1 175 ? -32.092 -1.369 41.020 1.00 79.00 175 LEU A N 1
ATOM 1353 C CA . LEU A 1 175 ? -31.680 -1.385 42.427 1.00 79.00 175 LEU A CA 1
ATOM 1354 C C . LEU A 1 175 ? -32.318 -0.253 43.247 1.00 79.00 175 LEU A C 1
ATOM 1356 O O . LEU A 1 175 ? -32.685 -0.467 44.401 1.00 79.00 175 LEU A O 1
ATOM 1360 N N . ALA A 1 176 ? -32.482 0.941 42.671 1.00 80.44 176 ALA A N 1
ATOM 1361 C CA . ALA A 1 176 ? -33.148 2.061 43.338 1.00 80.44 176 ALA A CA 1
ATOM 1362 C C . ALA A 1 176 ? -34.653 1.809 43.537 1.00 80.44 176 ALA A C 1
ATOM 1364 O O . ALA A 1 176 ? -35.195 2.119 44.596 1.00 80.44 176 ALA A O 1
ATOM 1365 N N . ASN A 1 177 ? -35.322 1.173 42.571 1.00 79.56 177 ASN A N 1
ATOM 1366 C CA . ASN A 1 177 ? -36.731 0.786 42.691 1.00 79.56 177 ASN A CA 1
ATOM 1367 C C . ASN A 1 177 ? -36.966 -0.281 43.772 1.00 79.56 177 ASN A C 1
ATOM 1369 O O . ASN A 1 177 ? -38.051 -0.343 44.354 1.00 79.56 177 ASN A O 1
ATOM 1373 N 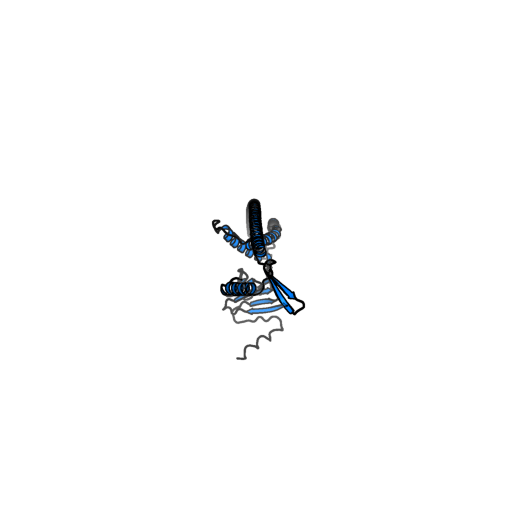N . LEU A 1 178 ? -35.950 -1.090 44.087 1.00 73.12 178 LEU A N 1
ATOM 1374 C CA . LEU A 1 178 ? -35.986 -1.994 45.237 1.00 73.12 178 LEU A CA 1
ATOM 1375 C C . LEU A 1 178 ? -35.921 -1.226 46.581 1.00 73.12 178 LEU A C 1
ATOM 1377 O O . LEU A 1 178 ? -36.462 -1.713 47.578 1.00 73.12 178 LEU A O 1
ATOM 1381 N N . ASP A 1 179 ? -35.310 -0.032 46.641 1.00 65.81 179 ASP A N 1
ATOM 1382 C CA . ASP A 1 179 ? -35.149 0.792 47.861 1.00 65.81 179 ASP A CA 1
ATOM 1383 C C . ASP A 1 179 ? -36.454 1.447 48.352 1.00 65.81 179 ASP A C 1
ATOM 1385 O O . ASP A 1 179 ? -36.635 1.609 49.558 1.00 65.81 179 ASP A O 1
ATOM 1389 N N . GLU A 1 180 ? -37.414 1.745 47.473 1.00 68.50 180 GLU A N 1
ATOM 1390 C CA . GLU A 1 180 ? -38.645 2.473 47.842 1.00 68.50 180 GLU A CA 1
ATOM 1391 C C . GLU A 1 180 ? -39.774 1.603 48.435 1.00 68.50 180 GLU A C 1
ATOM 1393 O O . GLU A 1 180 ? -40.913 2.050 48.559 1.00 68.50 180 GLU A O 1
ATOM 1398 N N . GLY A 1 181 ? -39.499 0.352 48.822 1.00 61.78 181 GLY A N 1
ATOM 1399 C CA . GLY A 1 181 ? -40.527 -0.541 49.379 1.00 61.78 181 GLY A CA 1
ATOM 1400 C C . GLY A 1 181 ? -41.586 -0.981 48.356 1.00 61.78 181 GLY A C 1
ATOM 1401 O O . GLY A 1 181 ? -42.630 -1.506 48.730 1.00 61.78 181 GLY A O 1
ATOM 1402 N N . ASN A 1 182 ? -41.309 -0.798 47.061 1.00 61.44 182 ASN A N 1
ATOM 1403 C CA . ASN A 1 182 ? -42.185 -1.183 45.950 1.00 61.44 182 ASN A CA 1
ATOM 1404 C C . ASN A 1 182 ? -42.088 -2.667 45.566 1.00 61.44 182 ASN A C 1
ATOM 1406 O O . ASN A 1 182 ? -42.706 -3.088 44.586 1.00 61.44 182 ASN A O 1
ATOM 1410 N N . VAL A 1 183 ? -41.355 -3.477 46.336 1.00 65.06 183 VAL A N 1
ATOM 1411 C CA . VAL A 1 183 ? -41.373 -4.932 46.181 1.00 65.06 183 VAL A CA 1
ATOM 1412 C C . VAL A 1 183 ? -42.738 -5.433 46.642 1.00 65.06 183 VAL A C 1
ATOM 1414 O O . VAL A 1 183 ? -42.962 -5.734 47.812 1.00 65.06 183 VAL A O 1
ATOM 1417 N N . ARG A 1 184 ? -43.684 -5.495 45.704 1.00 61.03 184 ARG A N 1
ATOM 1418 C CA . ARG A 1 184 ? -44.913 -6.261 45.878 1.00 61.03 184 ARG A CA 1
ATOM 1419 C C . ARG A 1 184 ? -44.543 -7.735 45.809 1.00 61.03 184 ARG A C 1
ATOM 1421 O O . ARG A 1 184 ? -44.586 -8.338 44.744 1.00 61.03 184 ARG A O 1
ATOM 1428 N N . VAL A 1 185 ? -44.160 -8.297 46.950 1.00 69.94 185 VAL A N 1
ATOM 1429 C CA . VAL A 1 185 ? -44.289 -9.739 47.155 1.00 69.94 185 VAL A CA 1
ATOM 1430 C C . VAL A 1 185 ? -45.785 -10.020 47.067 1.00 69.94 185 VAL A C 1
ATOM 1432 O O . VAL A 1 185 ? -46.566 -9.364 47.761 1.00 69.94 185 VAL A O 1
ATOM 1435 N N . ASP A 1 186 ? -46.197 -10.885 46.144 1.00 67.62 186 ASP A N 1
ATOM 1436 C CA . ASP A 1 186 ? -47.613 -11.151 45.901 1.00 67.62 186 ASP A CA 1
ATOM 1437 C C . ASP A 1 186 ? -48.289 -11.562 47.225 1.00 67.62 186 ASP A C 1
ATOM 1439 O O . ASP A 1 186 ? -47.891 -12.507 47.906 1.00 67.62 186 ASP A O 1
ATOM 1443 N N . GLY A 1 187 ? -49.243 -10.735 47.655 1.00 57.62 187 GLY A N 1
ATOM 1444 C CA . GLY A 1 187 ? -49.453 -10.387 49.065 1.00 57.62 187 GLY A CA 1
ATOM 1445 C C . GLY A 1 187 ? -50.226 -11.378 49.931 1.00 57.62 187 GLY A C 1
ATOM 1446 O O . GLY A 1 187 ? -51.055 -10.941 50.722 1.00 57.62 187 GLY A O 1
ATOM 1447 N N . ARG A 1 188 ? -50.010 -12.690 49.799 1.00 63.81 188 ARG A N 1
ATOM 1448 C CA . ARG A 1 188 ? -50.511 -13.650 50.806 1.00 63.81 188 ARG A CA 1
ATOM 1449 C C . ARG A 1 188 ? -49.423 -14.100 51.760 1.00 63.81 188 ARG A C 1
ATOM 1451 O O . ARG A 1 188 ? -49.645 -14.085 52.962 1.00 63.81 188 ARG A O 1
ATOM 1458 N N . ASP A 1 189 ? -48.232 -14.361 51.243 1.00 78.00 189 ASP A N 1
ATOM 1459 C CA . ASP A 1 189 ? -47.171 -14.942 52.064 1.00 78.00 189 ASP A CA 1
ATOM 1460 C C . ASP A 1 189 ? -46.523 -13.891 52.979 1.00 78.00 189 ASP A C 1
ATOM 1462 O O . ASP A 1 189 ? -46.133 -14.196 54.100 1.00 78.00 189 ASP A O 1
ATOM 1466 N N . TRP A 1 190 ? -46.480 -12.619 52.561 1.00 85.69 190 TRP A N 1
ATOM 1467 C CA . TRP A 1 190 ? -45.876 -11.553 53.369 1.00 85.69 190 TRP A CA 1
ATOM 1468 C C . TRP A 1 190 ? -46.672 -11.233 54.638 1.00 85.69 190 TRP A C 1
ATOM 1470 O O . TRP A 1 190 ? -46.088 -10.991 55.689 1.00 85.69 190 TRP A O 1
ATOM 1480 N N . ASP A 1 191 ? -48.004 -11.230 54.572 1.00 87.44 191 ASP A N 1
ATOM 1481 C CA . ASP A 1 191 ? -48.837 -10.927 55.740 1.00 87.44 191 ASP A CA 1
ATOM 1482 C C . ASP A 1 191 ? -48.864 -12.087 56.751 1.00 87.44 191 ASP A C 1
ATOM 1484 O O . ASP A 1 191 ? -49.092 -11.845 57.937 1.00 87.44 191 ASP A O 1
ATOM 1488 N N . GLU A 1 192 ? -48.571 -13.313 56.302 1.00 90.38 192 GLU A N 1
ATOM 1489 C CA . GLU A 1 192 ? -48.492 -14.521 57.133 1.00 90.38 192 GLU A CA 1
ATOM 1490 C C . GLU A 1 192 ? -47.180 -14.635 57.931 1.00 90.38 192 GLU A C 1
ATOM 1492 O O . GLU A 1 192 ? -47.155 -15.327 58.950 1.00 90.38 192 GLU A O 1
ATOM 1497 N N . LEU A 1 193 ? -46.123 -13.917 57.532 1.00 90.69 193 LEU A N 1
ATOM 1498 C CA . LEU A 1 193 ? -44.851 -13.888 58.258 1.00 90.69 193 LEU A CA 1
ATOM 1499 C C . LEU A 1 193 ? -44.956 -13.120 59.580 1.00 90.69 193 LEU A C 1
ATOM 1501 O O . LEU A 1 193 ? -45.566 -12.041 59.670 1.00 90.69 193 LEU A O 1
ATOM 1505 N N . SER A 1 194 ? -44.285 -13.651 60.597 1.00 94.62 194 SER A N 1
ATOM 1506 C CA . SER A 1 194 ? -44.064 -12.958 61.862 1.00 94.62 194 SER A CA 1
ATOM 1507 C C . SER A 1 194 ? -43.200 -11.705 61.673 1.00 94.62 194 SER A C 1
ATOM 1509 O O . SER A 1 194 ? -42.478 -11.556 60.687 1.00 94.62 194 SER A O 1
ATOM 1511 N N . ASP A 1 195 ? -43.265 -10.776 62.628 1.00 93.12 195 ASP A N 1
ATOM 1512 C CA . ASP A 1 195 ? -42.442 -9.559 62.581 1.00 93.12 195 ASP A CA 1
ATOM 1513 C C . ASP A 1 195 ? -40.934 -9.870 62.609 1.00 93.12 195 ASP A C 1
ATOM 1515 O O . ASP A 1 195 ? -40.150 -9.105 62.054 1.00 93.12 195 ASP A O 1
ATOM 1519 N N . GLU A 1 196 ? -40.543 -10.993 63.219 1.00 93.94 196 GLU A N 1
ATOM 1520 C CA . GLU A 1 196 ? -39.153 -11.451 63.310 1.00 93.94 196 GLU A CA 1
ATOM 1521 C C . GLU A 1 196 ? -38.658 -11.982 61.951 1.00 93.94 196 GLU A C 1
ATOM 1523 O O . GLU A 1 196 ? -37.629 -11.522 61.465 1.00 93.94 196 GLU A O 1
ATOM 1528 N N . GLU A 1 197 ? -39.449 -12.815 61.260 1.00 91.50 197 GLU A N 1
ATOM 1529 C CA . GLU A 1 197 ? -39.146 -13.282 59.891 1.00 91.50 197 GLU A CA 1
ATOM 1530 C C . GLU A 1 197 ? -39.129 -12.126 58.877 1.00 91.50 197 GLU A C 1
ATOM 1532 O O . GLU A 1 197 ? -38.294 -12.078 57.976 1.00 91.50 197 GLU A O 1
ATOM 1537 N N . LYS A 1 198 ? -40.029 -11.145 59.029 1.00 87.88 198 LYS A N 1
ATOM 1538 C CA . LYS A 1 198 ? -40.024 -9.933 58.193 1.00 87.88 198 LYS A CA 1
ATOM 1539 C C . LYS A 1 198 ? -38.752 -9.115 58.372 1.00 87.88 198 LYS A C 1
ATOM 1541 O O . LYS A 1 198 ? -38.319 -8.476 57.415 1.00 87.88 198 LYS A O 1
ATOM 1546 N N . GLU A 1 199 ? -38.196 -9.072 59.579 1.00 89.69 199 GLU A N 1
ATOM 1547 C CA . GLU A 1 199 ? -36.956 -8.345 59.845 1.00 89.69 199 GLU A CA 1
ATOM 1548 C C . GLU A 1 199 ? -35.733 -9.094 59.311 1.00 89.69 199 GLU A C 1
ATOM 1550 O O . GLU A 1 199 ? -34.875 -8.462 58.701 1.00 89.69 199 GLU A O 1
ATOM 1555 N N . GLU A 1 200 ? -35.706 -10.424 59.424 1.00 90.44 200 GLU A N 1
ATOM 1556 C CA . GLU A 1 200 ? -34.668 -11.270 58.818 1.00 90.44 200 GLU A CA 1
ATOM 1557 C C . GLU A 1 200 ? -34.629 -11.093 57.292 1.00 90.44 200 GLU A C 1
ATOM 1559 O O . GLU A 1 200 ? -33.583 -10.775 56.733 1.00 90.44 200 GLU A O 1
ATOM 1564 N N . VAL A 1 201 ? -35.783 -11.129 56.612 1.00 88.00 201 VAL A N 1
ATOM 1565 C CA . VAL A 1 201 ? -35.843 -10.884 55.156 1.00 88.00 201 VAL A CA 1
ATOM 1566 C C . VAL A 1 201 ? -35.388 -9.463 54.792 1.00 88.00 201 VAL A C 1
ATOM 1568 O O . VAL A 1 201 ? -34.759 -9.251 53.754 1.00 88.00 201 VAL A O 1
ATOM 1571 N N . ARG A 1 202 ? -35.681 -8.455 55.627 1.00 85.69 202 ARG A N 1
ATOM 1572 C CA . ARG A 1 202 ? -35.170 -7.088 55.405 1.00 85.69 202 ARG A CA 1
ATOM 1573 C C . ARG A 1 202 ? -33.660 -7.003 55.590 1.00 85.69 202 ARG A C 1
ATOM 1575 O O . ARG A 1 202 ? -33.027 -6.205 54.899 1.00 85.69 202 ARG A O 1
ATOM 1582 N N . GLU A 1 203 ? -33.098 -7.768 56.518 1.00 91.62 203 GLU A N 1
ATOM 1583 C CA . GLU A 1 203 ? -31.658 -7.868 56.728 1.00 91.62 203 GLU A CA 1
ATOM 1584 C C . GLU A 1 203 ? -30.962 -8.553 55.553 1.00 91.62 203 GLU A C 1
ATOM 1586 O O . GLU A 1 203 ? -30.054 -7.955 54.982 1.00 91.62 203 GLU A O 1
ATOM 1591 N N . GLU A 1 204 ? -31.454 -9.704 55.097 1.00 88.88 204 GLU A N 1
ATOM 1592 C CA . GLU A 1 204 ? -30.900 -10.396 53.926 1.00 88.88 204 GLU A CA 1
ATOM 1593 C C . GLU A 1 204 ? -30.973 -9.529 52.662 1.00 88.88 204 GLU A C 1
ATOM 1595 O O . GLU A 1 204 ? -30.000 -9.404 51.919 1.00 88.88 204 GLU A O 1
ATOM 1600 N N . LEU A 1 205 ? -32.101 -8.844 52.432 1.00 85.50 205 LEU A N 1
ATOM 1601 C CA . LEU A 1 205 ? -32.228 -7.912 51.307 1.00 85.50 205 LEU A CA 1
ATOM 1602 C C . LEU A 1 205 ? -31.274 -6.720 51.423 1.00 85.50 205 LEU A C 1
ATOM 1604 O O . LEU A 1 205 ? -30.858 -6.174 50.399 1.00 85.50 205 LEU A O 1
ATOM 1608 N N . ARG A 1 206 ? -30.948 -6.279 52.641 1.00 86.88 206 ARG A N 1
ATOM 1609 C CA . ARG A 1 206 ? -29.978 -5.204 52.876 1.00 86.88 206 ARG A CA 1
ATOM 1610 C C . ARG A 1 206 ? -28.559 -5.685 52.570 1.00 86.88 206 ARG A C 1
ATOM 1612 O O . ARG A 1 206 ? -27.844 -4.962 51.881 1.00 86.88 206 ARG A O 1
ATOM 1619 N N . GLU A 1 207 ? -28.187 -6.879 53.024 1.00 91.75 207 GLU A N 1
ATOM 1620 C CA . GLU A 1 207 ? -26.877 -7.487 52.756 1.00 91.75 207 GLU A CA 1
ATOM 1621 C C . GLU A 1 207 ? -26.681 -7.767 51.260 1.00 91.75 207 GLU A C 1
ATOM 1623 O O . GLU A 1 207 ? -25.719 -7.275 50.674 1.00 91.75 207 GLU A O 1
ATOM 1628 N N . ALA A 1 208 ? -27.648 -8.413 50.599 1.00 87.44 208 ALA A N 1
ATOM 1629 C CA . ALA A 1 208 ? -27.589 -8.688 49.160 1.00 87.44 208 ALA A CA 1
ATOM 1630 C C . ALA A 1 208 ? -27.450 -7.404 48.319 1.00 87.44 208 ALA A C 1
ATOM 1632 O O . ALA A 1 208 ? -26.795 -7.380 47.277 1.00 87.44 208 ALA A O 1
ATOM 1633 N N . ARG A 1 209 ? -28.049 -6.291 48.763 1.00 81.19 209 ARG A N 1
ATOM 1634 C CA . ARG A 1 209 ? -27.879 -4.985 48.103 1.00 81.19 209 ARG A CA 1
ATOM 1635 C C . ARG A 1 209 ? -26.497 -4.399 48.302 1.00 81.19 209 ARG A C 1
ATOM 1637 O O . ARG A 1 209 ? -26.004 -3.724 47.399 1.00 81.19 209 ARG A O 1
ATOM 1644 N N . GLU A 1 210 ? -25.925 -4.551 49.488 1.00 90.62 210 GLU A N 1
ATOM 1645 C CA . GLU A 1 210 ? -24.575 -4.074 49.758 1.00 90.62 210 GLU A CA 1
ATOM 1646 C C . GLU A 1 210 ? -23.560 -4.842 48.909 1.00 90.62 210 GLU A C 1
ATOM 1648 O O . GLU A 1 210 ? -22.746 -4.202 48.242 1.00 90.62 210 GLU A O 1
ATOM 1653 N N . GLU A 1 211 ? -23.719 -6.163 48.807 1.00 91.62 211 GLU A N 1
ATOM 1654 C CA . GLU A 1 211 ? -22.924 -7.034 47.935 1.00 91.62 211 GLU A CA 1
ATOM 1655 C C . GLU A 1 211 ? -23.057 -6.628 46.459 1.00 91.62 211 GLU A C 1
ATOM 1657 O O . GLU A 1 211 ? -22.061 -6.280 45.826 1.00 91.62 211 GLU A O 1
ATOM 1662 N N . MET A 1 212 ? -24.282 -6.497 45.930 1.00 84.50 212 MET A N 1
ATOM 1663 C CA . MET A 1 212 ? -24.489 -6.027 44.549 1.00 84.50 212 MET A CA 1
ATOM 1664 C C . MET A 1 212 ? -23.894 -4.630 44.297 1.00 84.50 212 MET A C 1
ATOM 1666 O O . MET A 1 212 ? -23.410 -4.336 43.203 1.00 84.50 212 MET A O 1
ATOM 1670 N N . ARG A 1 213 ? -23.924 -3.722 45.283 1.00 87.38 213 ARG A N 1
ATOM 1671 C CA . ARG A 1 213 ? -23.307 -2.386 45.155 1.00 87.38 213 ARG A CA 1
ATOM 1672 C C . ARG A 1 213 ? -21.782 -2.457 45.134 1.00 87.38 213 ARG A C 1
ATOM 1674 O O . ARG A 1 213 ? -21.162 -1.585 44.519 1.00 87.38 213 ARG A O 1
ATOM 1681 N N . GLU A 1 214 ? -21.192 -3.418 45.832 1.00 93.38 214 GLU A N 1
ATOM 1682 C CA . GLU A 1 214 ? -19.755 -3.669 45.824 1.00 93.38 214 GLU A CA 1
ATOM 1683 C C . GLU A 1 214 ? -19.315 -4.314 44.507 1.00 93.38 214 GLU A C 1
ATOM 1685 O O . GLU A 1 214 ? -18.439 -3.753 43.849 1.00 93.38 214 GLU A O 1
ATOM 1690 N N . GLU A 1 215 ? -20.008 -5.349 44.032 1.00 91.12 215 GLU A N 1
ATOM 1691 C CA . GLU A 1 215 ? -19.740 -5.965 42.723 1.00 91.12 215 GLU A CA 1
ATOM 1692 C C . GLU A 1 215 ? -19.874 -4.953 41.578 1.00 91.12 215 GLU A C 1
ATOM 1694 O O . GLU A 1 215 ? -19.002 -4.837 40.720 1.00 91.12 215 GLU A O 1
ATOM 1699 N N . MET A 1 216 ? -20.919 -4.118 41.592 1.00 83.81 216 MET A N 1
ATOM 1700 C CA . MET A 1 216 ? -21.081 -3.052 40.595 1.00 83.81 216 MET A CA 1
ATOM 1701 C C . MET A 1 216 ? -19.960 -2.009 40.666 1.00 83.81 216 MET A C 1
ATOM 1703 O O . MET A 1 216 ? -19.673 -1.341 39.670 1.00 83.81 216 MET A O 1
ATOM 1707 N N . ARG A 1 217 ? -19.339 -1.812 41.834 1.00 90.62 217 ARG A N 1
ATOM 1708 C CA . ARG A 1 217 ? -18.189 -0.914 41.986 1.00 90.62 217 ARG A CA 1
ATOM 1709 C C . ARG A 1 217 ? -16.933 -1.545 41.398 1.00 90.62 217 ARG A C 1
ATOM 1711 O O . ARG A 1 217 ? -16.234 -0.847 40.668 1.00 90.62 217 ARG A O 1
ATOM 1718 N N . GLU A 1 218 ? -16.691 -2.820 41.679 1.00 94.12 218 GLU A N 1
ATOM 1719 C CA . GLU A 1 218 ? -15.568 -3.584 41.132 1.00 94.12 218 GLU A CA 1
ATOM 1720 C C . GLU A 1 218 ? -15.673 -3.697 39.608 1.00 94.12 218 GLU A C 1
ATOM 1722 O O . GLU A 1 218 ? -14.758 -3.284 38.900 1.00 94.12 218 GLU A O 1
ATOM 1727 N N . MET A 1 219 ? -16.843 -4.070 39.083 1.00 84.12 219 MET A N 1
ATOM 1728 C CA . MET A 1 219 ? -17.099 -4.119 37.641 1.00 84.12 219 MET A CA 1
ATOM 1729 C C . MET A 1 219 ? -16.871 -2.756 36.968 1.00 84.12 219 MET A C 1
ATOM 1731 O O . MET A 1 219 ? -16.333 -2.679 35.866 1.00 84.12 219 MET A O 1
ATOM 1735 N N . ARG A 1 220 ? -17.232 -1.639 37.622 1.00 85.38 220 ARG A N 1
ATOM 1736 C CA . ARG A 1 220 ? -16.929 -0.287 37.104 1.00 85.38 220 ARG A CA 1
ATOM 1737 C C . ARG A 1 220 ? -15.435 0.020 37.085 1.00 85.38 220 ARG A C 1
ATOM 1739 O O . ARG A 1 220 ? -15.008 0.825 36.257 1.00 85.38 220 ARG A O 1
ATOM 1746 N N . GLU A 1 221 ? -14.670 -0.512 38.027 1.00 93.38 221 GLU A N 1
ATOM 1747 C CA . GLU A 1 221 ? -13.221 -0.336 38.079 1.00 93.38 221 GLU A CA 1
ATOM 1748 C C . GLU A 1 221 ? -12.540 -1.166 36.990 1.00 93.38 221 GLU A C 1
ATOM 1750 O O . GLU A 1 221 ? -11.805 -0.599 36.182 1.00 93.38 221 GLU A O 1
ATOM 1755 N N . GLU A 1 222 ? -12.901 -2.442 36.868 1.00 91.06 222 GLU A N 1
ATOM 1756 C CA . GLU A 1 222 ? -12.406 -3.333 35.818 1.00 91.06 222 GLU A CA 1
ATOM 1757 C C . GLU A 1 222 ? -12.707 -2.775 34.421 1.00 91.06 222 GLU A C 1
ATOM 1759 O O . GLU A 1 222 ? -11.809 -2.631 33.593 1.00 91.06 222 GLU A O 1
ATOM 1764 N N . MET A 1 223 ? -13.939 -2.321 34.177 1.00 81.06 223 MET A N 1
ATOM 1765 C CA . MET A 1 223 ? -14.315 -1.704 32.900 1.00 81.06 223 MET A CA 1
ATOM 1766 C C . MET A 1 223 ? -13.511 -0.438 32.589 1.00 81.06 223 MET A C 1
ATOM 1768 O O . MET A 1 223 ? -13.181 -0.170 31.432 1.00 81.06 223 MET A O 1
ATOM 1772 N N . ARG A 1 224 ? -13.166 0.366 33.603 1.00 88.31 224 ARG A N 1
ATOM 1773 C CA . ARG A 1 224 ? -12.304 1.542 33.397 1.00 88.31 224 ARG A CA 1
ATOM 1774 C C . ARG A 1 224 ? -10.897 1.140 32.993 1.00 88.31 224 ARG A C 1
ATOM 1776 O O . ARG A 1 224 ? -10.287 1.864 32.202 1.00 88.31 224 ARG A O 1
ATOM 1783 N N . ASP A 1 225 ? -10.391 0.040 33.529 1.00 93.38 225 ASP A N 1
ATOM 1784 C CA . ASP A 1 225 ? -9.074 -0.476 33.186 1.00 93.38 225 ASP A CA 1
ATOM 1785 C C . ASP A 1 225 ? -9.067 -1.109 31.794 1.00 93.38 225 ASP A C 1
ATOM 1787 O O . ASP A 1 225 ? -8.217 -0.732 30.987 1.00 93.38 225 ASP A O 1
ATOM 1791 N N . VAL A 1 226 ? -10.088 -1.891 31.433 1.00 85.44 226 VAL A N 1
ATOM 1792 C CA . VAL A 1 226 ? -10.287 -2.377 30.056 1.00 85.44 226 VAL A CA 1
ATOM 1793 C C . VAL A 1 226 ? -10.361 -1.204 29.072 1.00 85.44 226 VAL A C 1
ATOM 1795 O O . VAL A 1 226 ? -9.662 -1.184 28.061 1.00 85.44 226 VAL A O 1
ATOM 1798 N N . ALA A 1 227 ? -11.122 -0.150 29.385 1.00 82.75 227 ALA A N 1
ATOM 1799 C CA . ALA A 1 227 ? -11.204 1.039 28.534 1.00 82.75 227 ALA A CA 1
ATOM 1800 C C . ALA A 1 227 ? -9.870 1.805 28.431 1.00 82.75 227 ALA A C 1
ATOM 1802 O O . ALA A 1 227 ? -9.614 2.508 27.448 1.00 82.75 227 ALA A O 1
ATOM 1803 N N . ARG A 1 228 ? -9.005 1.750 29.452 1.00 92.31 228 ARG A N 1
ATOM 1804 C CA . ARG A 1 228 ? -7.641 2.302 29.363 1.00 92.31 228 ARG A CA 1
ATOM 1805 C C . ARG A 1 228 ? -6.771 1.443 28.457 1.00 92.31 228 ARG A C 1
ATOM 1807 O O . ARG A 1 228 ? -6.141 2.004 27.566 1.00 92.31 228 ARG A O 1
ATOM 1814 N N . GLU A 1 229 ? -6.794 0.130 28.644 1.00 92.75 229 GLU A N 1
ATOM 1815 C CA . GLU A 1 229 ? -6.028 -0.821 27.841 1.00 92.75 229 GLU A CA 1
ATOM 1816 C C . GLU A 1 229 ? -6.410 -0.740 26.361 1.00 92.75 229 GLU A C 1
ATOM 1818 O O . GLU A 1 229 ? -5.532 -0.588 25.517 1.00 92.75 229 GLU A O 1
ATOM 1823 N N . MET A 1 230 ? -7.707 -0.701 26.039 1.00 84.44 230 MET A N 1
ATOM 1824 C CA . MET A 1 230 ? -8.181 -0.529 24.662 1.00 84.44 230 MET A CA 1
ATOM 1825 C C . MET A 1 230 ? -7.676 0.774 24.031 1.00 84.44 230 MET A C 1
ATOM 1827 O O . MET A 1 230 ? -7.197 0.760 22.899 1.00 84.44 230 MET A O 1
ATOM 1831 N N . ARG A 1 231 ? -7.716 1.897 24.763 1.00 88.50 231 ARG A N 1
ATOM 1832 C CA . ARG A 1 231 ? -7.181 3.180 24.270 1.00 88.50 231 ARG A CA 1
ATOM 1833 C C . ARG A 1 231 ? -5.673 3.133 24.051 1.00 88.50 231 ARG A C 1
ATOM 1835 O O . ARG A 1 231 ? -5.168 3.783 23.136 1.00 88.50 231 ARG A O 1
ATOM 1842 N N . ASP A 1 232 ? -4.935 2.416 24.889 1.00 94.44 232 ASP A N 1
ATOM 1843 C CA . ASP A 1 232 ? -3.491 2.272 24.721 1.00 94.44 232 ASP A CA 1
ATOM 1844 C C . ASP A 1 232 ? -3.143 1.333 23.557 1.00 94.44 232 ASP A C 1
ATOM 1846 O O . ASP A 1 232 ? -2.280 1.683 22.746 1.00 94.44 232 ASP A O 1
ATOM 1850 N N . ALA A 1 233 ? -3.883 0.236 23.388 1.00 90.19 233 ALA A N 1
ATOM 1851 C CA . ALA A 1 233 ? -3.782 -0.657 22.236 1.00 90.19 233 ALA A CA 1
ATOM 1852 C C . ALA A 1 233 ? -4.112 0.068 20.920 1.00 90.19 233 ALA A C 1
ATOM 1854 O O . ALA A 1 233 ? -3.401 -0.076 19.925 1.00 90.19 233 ALA A O 1
ATOM 1855 N N . GLU A 1 234 ? -5.140 0.918 20.910 1.00 87.44 234 GLU A N 1
ATOM 1856 C CA . GLU A 1 234 ? -5.498 1.739 19.753 1.00 87.44 234 GLU A CA 1
ATOM 1857 C C . GLU A 1 234 ? -4.385 2.735 19.395 1.00 87.44 234 GLU A C 1
ATOM 1859 O O . GLU A 1 234 ? -3.984 2.836 18.233 1.00 87.44 234 GLU A O 1
ATOM 1864 N N . ARG A 1 235 ? -3.799 3.417 20.389 1.00 95.44 235 ARG A N 1
ATOM 1865 C CA . ARG A 1 235 ? -2.642 4.307 20.170 1.00 95.44 235 ARG A CA 1
ATOM 1866 C C . ARG A 1 235 ? -1.436 3.550 19.629 1.00 95.44 235 ARG A C 1
ATOM 1868 O O . ARG A 1 235 ? -0.681 4.098 18.823 1.00 95.44 235 ARG A O 1
ATOM 1875 N N . GLU A 1 236 ? -1.197 2.332 20.101 1.00 95.19 236 GLU A N 1
ATOM 1876 C CA . GLU A 1 236 ? -0.117 1.488 19.599 1.00 95.19 236 GLU A CA 1
ATOM 1877 C C . GLU A 1 236 ? -0.372 1.068 18.149 1.00 95.19 236 GLU A C 1
ATOM 1879 O O . GLU A 1 236 ? 0.505 1.250 17.299 1.00 95.19 236 GLU A O 1
ATOM 1884 N N . ARG A 1 237 ? -1.598 0.640 17.830 1.00 91.19 237 ARG A N 1
ATOM 1885 C CA . ARG A 1 237 ? -2.032 0.337 16.462 1.00 91.19 237 ARG A CA 1
ATOM 1886 C C . ARG A 1 237 ? -1.868 1.544 15.539 1.00 91.19 237 ARG A C 1
ATOM 1888 O O . ARG A 1 237 ? -1.297 1.417 14.458 1.00 91.19 237 ARG A O 1
ATOM 1895 N N . GLU A 1 238 ? -2.284 2.734 15.966 1.00 93.12 238 GLU A N 1
ATOM 1896 C CA . GLU A 1 238 ? -2.130 3.968 15.187 1.00 93.12 238 GLU A CA 1
ATOM 1897 C C . GLU A 1 238 ? -0.646 4.287 14.924 1.00 93.12 238 GLU A C 1
ATOM 1899 O O . GLU A 1 238 ? -0.254 4.682 13.818 1.00 93.12 238 GLU A O 1
ATOM 1904 N N . ARG A 1 239 ? 0.224 4.084 15.924 1.00 96.88 239 ARG A N 1
ATOM 1905 C CA . ARG A 1 239 ? 1.679 4.239 15.764 1.00 96.88 239 ARG A CA 1
ATOM 1906 C C . ARG A 1 239 ? 2.244 3.224 14.776 1.00 96.88 239 ARG A C 1
ATOM 1908 O O . ARG A 1 239 ? 3.046 3.623 13.929 1.00 96.88 239 ARG A O 1
ATOM 1915 N N . ALA A 1 240 ? 1.821 1.965 14.855 1.00 93.19 240 ALA A N 1
ATOM 1916 C CA . ALA A 1 240 ? 2.237 0.910 13.938 1.00 93.19 240 ALA A CA 1
ATOM 1917 C C . ALA A 1 240 ? 1.825 1.237 12.494 1.00 93.19 240 ALA A C 1
ATOM 1919 O O . ALA A 1 240 ? 2.680 1.265 11.608 1.00 93.19 240 ALA A O 1
ATOM 1920 N N . LEU A 1 241 ? 0.567 1.628 12.267 1.00 92.38 241 LEU A N 1
ATOM 1921 C CA . LEU A 1 241 ? 0.067 2.044 10.950 1.00 92.38 241 LEU A CA 1
ATOM 1922 C C . LEU A 1 241 ? 0.829 3.255 10.401 1.00 92.38 241 LEU A C 1
ATOM 1924 O O . LEU A 1 241 ? 1.215 3.292 9.230 1.00 92.38 241 LEU A O 1
ATOM 1928 N N . ARG A 1 242 ? 1.124 4.247 11.250 1.00 95.94 242 ARG A N 1
ATOM 1929 C CA . ARG A 1 242 ? 1.929 5.413 10.858 1.00 95.94 242 ARG A CA 1
ATOM 1930 C C . ARG A 1 242 ? 3.352 5.020 10.456 1.00 95.94 242 ARG A C 1
ATOM 1932 O O . ARG A 1 242 ? 3.914 5.635 9.546 1.00 95.94 242 ARG A O 1
ATOM 1939 N N . MET A 1 243 ? 3.950 4.038 11.128 1.00 96.12 243 MET A N 1
ATOM 1940 C CA . MET A 1 243 ? 5.275 3.518 10.786 1.00 96.12 243 MET A CA 1
ATOM 1941 C C . MET A 1 243 ? 5.244 2.728 9.476 1.00 96.12 243 MET A C 1
ATOM 1943 O O . MET A 1 243 ? 6.028 3.051 8.582 1.00 96.12 243 MET A O 1
ATOM 1947 N N . ALA A 1 244 ? 4.286 1.814 9.314 1.00 92.69 244 ALA A N 1
ATOM 1948 C CA . ALA A 1 244 ? 4.081 1.045 8.088 1.00 92.69 244 ALA A CA 1
ATOM 1949 C C . ALA A 1 244 ? 3.875 1.964 6.873 1.00 92.69 244 ALA A C 1
ATOM 1951 O O . ALA A 1 244 ? 4.559 1.832 5.860 1.00 92.69 244 ALA A O 1
ATOM 1952 N N . ARG A 1 245 ? 3.036 3.002 7.001 1.00 92.88 245 ARG A N 1
ATOM 1953 C CA . ARG A 1 245 ? 2.818 3.989 5.932 1.00 92.88 245 ARG A CA 1
ATOM 1954 C C . ARG A 1 245 ? 4.101 4.721 5.532 1.00 92.88 245 ARG A C 1
ATOM 1956 O O . ARG A 1 245 ? 4.353 4.936 4.348 1.00 92.88 245 ARG A O 1
ATOM 1963 N N . ARG A 1 246 ? 4.934 5.110 6.505 1.00 96.38 246 ARG A N 1
ATOM 1964 C CA . ARG A 1 246 ? 6.234 5.755 6.233 1.00 96.38 246 ARG A CA 1
ATOM 1965 C C . ARG A 1 246 ? 7.203 4.804 5.543 1.00 96.38 246 ARG A C 1
ATOM 1967 O O . ARG A 1 246 ? 8.009 5.251 4.727 1.00 96.38 246 ARG A O 1
ATOM 1974 N N . GLU A 1 247 ? 7.167 3.528 5.894 1.00 94.06 247 GLU A N 1
ATOM 1975 C CA . GLU A 1 247 ? 7.991 2.501 5.270 1.00 94.06 247 GLU A CA 1
ATOM 1976 C C . GLU A 1 247 ? 7.562 2.231 3.828 1.00 94.06 247 GLU A C 1
ATOM 1978 O O . GLU A 1 247 ? 8.404 2.323 2.934 1.00 94.06 247 GLU A O 1
ATOM 1983 N N . MET A 1 248 ? 6.262 2.067 3.575 1.00 90.62 248 MET A N 1
ATOM 1984 C CA . MET A 1 248 ? 5.710 1.955 2.223 1.00 90.62 248 MET A CA 1
ATOM 1985 C C . MET A 1 248 ? 6.067 3.171 1.358 1.00 90.62 248 MET A C 1
ATOM 1987 O O . MET A 1 248 ? 6.531 3.019 0.231 1.00 90.62 248 MET A O 1
ATOM 1991 N N . GLU A 1 249 ? 5.971 4.395 1.888 1.00 93.94 249 GLU A N 1
ATOM 1992 C CA . GLU A 1 249 ? 6.366 5.605 1.150 1.00 93.94 249 GLU A CA 1
ATOM 1993 C C . GLU A 1 249 ? 7.878 5.632 0.838 1.00 93.94 249 GLU A C 1
ATOM 1995 O O . GLU A 1 249 ? 8.322 6.165 -0.185 1.00 93.94 249 GLU A O 1
ATOM 2000 N N . ARG A 1 250 ? 8.718 5.071 1.717 1.00 96.38 250 ARG A N 1
ATOM 2001 C CA . ARG A 1 250 ? 10.158 4.916 1.449 1.00 96.38 250 ARG A CA 1
ATOM 2002 C C . ARG A 1 250 ? 10.410 3.854 0.385 1.00 96.38 250 ARG A C 1
ATOM 2004 O O . ARG A 1 250 ? 11.242 4.103 -0.486 1.00 96.38 250 ARG A O 1
ATOM 2011 N N . ALA A 1 251 ? 9.715 2.721 0.445 1.00 91.56 251 ALA A N 1
ATOM 2012 C CA . ALA A 1 251 ? 9.805 1.653 -0.544 1.00 91.56 251 ALA A CA 1
ATOM 2013 C C . ALA A 1 251 ? 9.376 2.157 -1.929 1.00 91.56 251 ALA A C 1
ATOM 2015 O O . ALA A 1 251 ? 10.161 2.075 -2.873 1.00 91.56 251 ALA A O 1
ATOM 2016 N N . HIS A 1 252 ? 8.228 2.833 -2.022 1.00 93.00 252 HIS A N 1
ATOM 2017 C CA . HIS A 1 252 ? 7.754 3.456 -3.258 1.00 93.00 252 HIS A CA 1
ATOM 2018 C C . HIS A 1 252 ? 8.783 4.439 -3.830 1.00 93.00 252 HIS A C 1
ATOM 2020 O O . HIS A 1 252 ? 9.089 4.415 -5.021 1.00 93.00 252 HIS A O 1
ATOM 2026 N N . ARG A 1 253 ? 9.376 5.306 -2.997 1.00 96.94 253 ARG A N 1
ATOM 2027 C CA . ARG A 1 253 ? 10.411 6.246 -3.464 1.00 96.94 253 ARG A CA 1
ATOM 2028 C C . ARG A 1 253 ? 11.681 5.553 -3.959 1.00 96.94 253 ARG A C 1
ATOM 2030 O O . ARG A 1 253 ? 12.371 6.117 -4.809 1.00 96.94 253 ARG A O 1
ATOM 2037 N N . ARG A 1 254 ? 12.034 4.381 -3.423 1.00 95.56 254 ARG A N 1
ATOM 2038 C CA . ARG A 1 254 ? 13.157 3.576 -3.931 1.00 95.56 254 ARG A CA 1
ATOM 2039 C C . ARG A 1 254 ? 12.798 2.970 -5.286 1.00 95.56 254 ARG A C 1
ATOM 2041 O O . ARG A 1 254 ? 13.515 3.237 -6.245 1.00 95.56 254 ARG A O 1
ATOM 2048 N N . ALA A 1 255 ? 11.644 2.311 -5.382 1.00 93.19 255 ALA A N 1
ATOM 2049 C CA . ALA A 1 255 ? 11.146 1.725 -6.624 1.00 93.19 255 ALA A CA 1
ATOM 2050 C C . ALA A 1 255 ? 11.058 2.760 -7.760 1.00 93.19 255 ALA A C 1
ATOM 2052 O O . ALA A 1 255 ? 11.557 2.532 -8.857 1.00 93.19 255 ALA A O 1
ATOM 2053 N N . GLU A 1 256 ? 10.530 3.958 -7.489 1.00 95.56 256 GLU A N 1
ATOM 2054 C CA . GLU A 1 256 ? 10.443 5.026 -8.493 1.00 95.56 256 GLU A CA 1
ATOM 2055 C C . GLU A 1 256 ? 11.828 5.499 -8.975 1.00 95.56 256 GLU A C 1
ATOM 2057 O O . GLU A 1 256 ? 12.031 5.782 -10.163 1.00 95.56 256 GLU A O 1
ATOM 2062 N N . ARG A 1 257 ? 12.809 5.582 -8.065 1.00 97.69 257 ARG A N 1
ATOM 2063 C CA . ARG A 1 257 ? 14.191 5.944 -8.414 1.00 97.69 257 ARG A CA 1
ATOM 2064 C C . ARG A 1 257 ? 14.842 4.882 -9.284 1.00 97.69 257 ARG A C 1
ATOM 2066 O O . ARG A 1 257 ? 15.532 5.250 -10.236 1.00 97.69 257 ARG A O 1
ATOM 2073 N N . ASP A 1 258 ? 14.629 3.613 -8.972 1.00 94.75 258 ASP A N 1
ATOM 2074 C CA . ASP A 1 258 ? 15.215 2.509 -9.721 1.00 94.75 258 ASP A CA 1
ATOM 2075 C C . ASP A 1 258 ? 14.554 2.368 -11.097 1.00 94.75 258 ASP A C 1
ATOM 2077 O O . ASP A 1 258 ? 15.266 2.407 -12.099 1.00 94.75 258 ASP A O 1
ATOM 2081 N N . ALA A 1 259 ? 13.224 2.461 -11.185 1.00 94.88 259 ALA A N 1
ATOM 2082 C CA . ALA A 1 259 ? 12.508 2.537 -12.463 1.00 94.88 259 ALA A CA 1
ATOM 2083 C C . ALA A 1 259 ? 12.966 3.731 -13.322 1.00 94.88 259 ALA A C 1
ATOM 2085 O O . ALA A 1 259 ? 13.060 3.664 -14.549 1.00 94.88 259 ALA A O 1
ATOM 2086 N N . ARG A 1 260 ? 13.286 4.876 -12.702 1.00 97.38 260 ARG A N 1
ATOM 2087 C CA . ARG A 1 260 ? 13.849 6.022 -13.430 1.00 97.38 260 ARG A CA 1
ATOM 2088 C C . ARG A 1 260 ? 15.266 5.744 -13.939 1.00 97.38 260 ARG A C 1
ATOM 2090 O O . ARG A 1 260 ? 15.598 6.199 -15.035 1.00 97.38 260 ARG A O 1
ATOM 2097 N N . ARG A 1 261 ? 16.107 5.060 -13.160 1.00 96.62 261 ARG A N 1
ATOM 2098 C CA . ARG A 1 261 ? 17.465 4.672 -13.577 1.00 96.62 261 ARG A CA 1
ATOM 2099 C C . ARG A 1 261 ? 17.417 3.693 -14.741 1.00 96.62 261 ARG A C 1
ATOM 2101 O O . ARG A 1 261 ? 18.142 3.906 -15.707 1.00 96.62 261 ARG A O 1
ATOM 2108 N N . GLU A 1 262 ? 16.529 2.714 -14.673 1.00 95.94 262 GLU A N 1
ATOM 2109 C CA . GLU A 1 262 ? 16.298 1.728 -15.724 1.00 95.94 262 GLU A CA 1
ATOM 2110 C C . GLU A 1 262 ? 15.861 2.396 -17.030 1.00 95.94 262 GLU A C 1
ATOM 2112 O O . GLU A 1 262 ? 16.579 2.311 -18.022 1.00 95.94 262 GLU A O 1
ATOM 2117 N N . ARG A 1 263 ? 14.817 3.238 -17.003 1.00 96.31 263 ARG A N 1
ATOM 2118 C CA . ARG A 1 263 ? 14.400 4.023 -18.183 1.00 96.31 263 ARG A CA 1
ATOM 2119 C C . ARG A 1 263 ? 15.523 4.879 -18.771 1.00 96.31 263 ARG A C 1
ATOM 2121 O O . ARG A 1 263 ? 15.571 5.131 -19.975 1.00 96.31 263 ARG A O 1
ATOM 2128 N N . HIS A 1 264 ? 16.420 5.400 -17.933 1.00 96.94 264 HIS A N 1
ATOM 2129 C CA . HIS A 1 264 ? 17.590 6.136 -18.414 1.00 96.94 264 HIS A CA 1
ATOM 2130 C C . HIS A 1 264 ? 18.648 5.222 -19.039 1.00 96.94 264 HIS A C 1
ATOM 2132 O O . HIS A 1 264 ? 19.276 5.640 -20.014 1.00 96.94 264 HIS A O 1
ATOM 2138 N N . ALA A 1 265 ? 18.855 4.022 -18.499 1.00 96.31 265 ALA A N 1
ATOM 2139 C CA . ALA A 1 265 ? 19.748 3.019 -19.065 1.00 96.31 265 ALA A CA 1
ATOM 2140 C C . ALA A 1 265 ? 19.230 2.535 -20.427 1.00 96.31 265 ALA A C 1
ATOM 2142 O O . ALA A 1 265 ? 19.974 2.598 -21.401 1.00 96.31 265 ALA A O 1
ATOM 2143 N N . GLU A 1 266 ? 17.941 2.207 -20.533 1.00 96.38 266 GLU A N 1
ATOM 2144 C CA . GLU A 1 266 ? 17.283 1.823 -21.790 1.00 96.38 266 GLU A CA 1
ATOM 2145 C C . GLU A 1 266 ? 17.419 2.908 -22.862 1.00 96.38 266 GLU A C 1
ATOM 2147 O O . GLU A 1 266 ? 17.832 2.643 -23.988 1.00 96.38 266 GLU A O 1
ATOM 2152 N N . ARG A 1 267 ? 17.146 4.172 -22.508 1.00 96.81 267 ARG A N 1
ATOM 2153 C CA . ARG A 1 267 ? 17.307 5.297 -23.444 1.00 96.81 267 ARG A CA 1
ATOM 2154 C C . ARG A 1 267 ? 18.743 5.462 -23.927 1.00 96.81 267 ARG A C 1
ATOM 2156 O O . ARG A 1 267 ? 18.946 5.907 -25.055 1.00 96.81 267 ARG A O 1
ATOM 2163 N N . ARG A 1 268 ? 19.734 5.170 -23.080 1.00 96.62 268 ARG A N 1
ATOM 2164 C CA . ARG A 1 268 ? 21.147 5.203 -23.476 1.00 96.62 268 ARG A CA 1
ATOM 2165 C C . ARG A 1 268 ? 21.477 4.047 -24.412 1.00 96.62 268 ARG A C 1
ATOM 2167 O O . ARG A 1 268 ? 22.061 4.320 -25.452 1.00 96.62 268 ARG A O 1
ATOM 2174 N N . ALA A 1 269 ? 21.045 2.831 -24.084 1.00 96.31 269 ALA A N 1
ATOM 2175 C CA . ALA A 1 269 ? 21.242 1.649 -24.919 1.00 96.31 269 ALA A CA 1
ATOM 2176 C C . ALA A 1 269 ? 20.614 1.834 -26.310 1.00 96.31 269 ALA A C 1
ATOM 2178 O O . ALA A 1 269 ? 21.298 1.705 -27.317 1.00 96.31 269 ALA A O 1
ATOM 2179 N N . HIS A 1 270 ? 19.360 2.287 -26.381 1.00 96.56 270 HIS A N 1
ATOM 2180 C CA . HIS A 1 270 ? 18.701 2.585 -27.655 1.00 96.56 270 HIS A CA 1
ATOM 2181 C C . HIS A 1 270 ? 19.417 3.699 -28.442 1.00 96.56 270 HIS A C 1
ATOM 2183 O O . HIS A 1 270 ? 19.487 3.679 -29.669 1.00 96.56 270 HIS A O 1
ATOM 2189 N N . ALA A 1 271 ? 19.953 4.718 -27.763 1.00 97.38 271 ALA A N 1
ATOM 2190 C CA . ALA A 1 271 ? 20.722 5.763 -28.438 1.00 97.38 271 ALA A CA 1
ATOM 2191 C C . ALA A 1 271 ? 22.060 5.247 -28.997 1.00 97.38 271 ALA A C 1
ATOM 2193 O O . ALA A 1 271 ? 22.530 5.780 -30.001 1.00 97.38 271 ALA A O 1
ATOM 2194 N N . GLU A 1 272 ? 22.672 4.259 -28.348 1.00 96.88 272 GLU A N 1
ATOM 2195 C CA . GLU A 1 272 ? 23.886 3.580 -28.807 1.00 96.88 272 GLU A CA 1
ATOM 2196 C C . GLU A 1 272 ? 23.589 2.690 -30.017 1.00 96.88 272 GLU A C 1
ATOM 2198 O O . GLU A 1 272 ? 24.202 2.887 -31.061 1.00 96.88 272 GLU A O 1
ATOM 2203 N N . GLU A 1 273 ? 22.539 1.870 -29.951 1.00 96.62 273 GLU A N 1
ATOM 2204 C CA . GLU A 1 273 ? 22.055 1.055 -31.075 1.00 96.62 273 GLU A CA 1
ATOM 2205 C C . GLU A 1 273 ? 21.758 1.912 -32.321 1.00 96.62 273 GLU A C 1
ATOM 2207 O O . GLU A 1 273 ? 22.187 1.617 -33.437 1.00 96.62 273 GLU A O 1
ATOM 2212 N N . MET A 1 274 ? 21.093 3.060 -32.140 1.00 96.44 274 MET A N 1
ATOM 2213 C CA . MET A 1 274 ? 20.821 3.988 -33.243 1.00 96.44 274 MET A CA 1
ATOM 2214 C C . MET A 1 274 ? 22.089 4.617 -33.836 1.00 96.44 274 MET A C 1
ATOM 2216 O O . MET A 1 274 ? 22.085 4.996 -35.013 1.00 96.44 274 MET A O 1
ATOM 2220 N N . ARG A 1 275 ? 23.160 4.771 -33.046 1.00 96.94 275 ARG A N 1
ATOM 2221 C CA . ARG A 1 275 ? 24.461 5.240 -33.549 1.00 96.94 275 ARG A CA 1
ATOM 2222 C C . ARG A 1 275 ? 25.155 4.146 -34.342 1.00 96.94 275 ARG A C 1
ATOM 2224 O O . ARG A 1 275 ? 25.583 4.439 -35.454 1.00 96.94 275 ARG A O 1
ATOM 2231 N N . GLU A 1 276 ? 25.192 2.923 -33.824 1.00 96.62 276 GLU A N 1
ATOM 2232 C CA . GLU A 1 276 ? 25.765 1.763 -34.516 1.00 96.62 276 GLU A CA 1
ATOM 2233 C C . GLU A 1 276 ? 25.085 1.552 -35.872 1.00 96.62 276 GLU A C 1
ATOM 2235 O O . GLU A 1 276 ? 25.742 1.582 -36.912 1.00 96.62 276 GLU A O 1
ATOM 2240 N N . HIS A 1 277 ? 23.752 1.513 -35.907 1.00 96.50 277 HIS A N 1
ATOM 2241 C CA . HIS A 1 277 ? 23.010 1.382 -37.161 1.00 96.50 277 HIS A CA 1
ATOM 2242 C C . HIS A 1 277 ? 23.255 2.564 -38.125 1.00 96.50 277 HIS A C 1
ATOM 2244 O O . HIS A 1 277 ? 23.284 2.409 -39.351 1.00 96.50 277 HIS A O 1
ATOM 2250 N N . ALA A 1 278 ? 23.452 3.783 -37.609 1.00 96.31 278 ALA A N 1
ATOM 2251 C CA . ALA A 1 278 ? 23.818 4.923 -38.448 1.00 96.31 278 ALA A CA 1
ATOM 2252 C C . ALA A 1 278 ? 25.237 4.794 -39.031 1.00 96.31 278 ALA A C 1
ATOM 2254 O O . ALA A 1 278 ? 25.458 5.217 -40.170 1.00 96.31 278 ALA A O 1
ATOM 2255 N N . GLU A 1 279 ? 26.183 4.224 -38.284 1.00 96.75 279 GLU A N 1
ATOM 2256 C CA . GLU A 1 279 ? 27.546 3.936 -38.739 1.00 96.75 279 GLU A CA 1
ATOM 2257 C C . GLU A 1 279 ? 27.563 2.824 -39.791 1.00 96.75 279 GLU A C 1
ATOM 2259 O O . GLU A 1 279 ? 28.140 3.022 -40.861 1.00 96.75 279 GLU A O 1
ATOM 2264 N N . GLU A 1 280 ? 26.830 1.731 -39.576 1.00 96.25 280 GLU A N 1
ATOM 2265 C CA . GLU A 1 280 ? 26.658 0.658 -40.563 1.00 96.25 280 GLU A CA 1
ATOM 2266 C C . GLU A 1 280 ? 26.088 1.189 -41.882 1.00 96.25 280 GLU A C 1
ATOM 2268 O O . GLU A 1 280 ? 26.599 0.907 -42.970 1.00 96.25 280 GLU A O 1
ATOM 2273 N N . ARG A 1 281 ? 25.058 2.043 -41.810 1.00 96.19 281 ARG A N 1
ATOM 2274 C CA . ARG A 1 281 ? 24.483 2.670 -43.006 1.00 96.19 281 ARG A CA 1
ATOM 2275 C C . ARG A 1 281 ? 25.469 3.578 -43.734 1.00 96.19 281 ARG A C 1
ATOM 2277 O O . ARG A 1 281 ? 25.390 3.679 -44.961 1.00 96.19 281 ARG A O 1
ATOM 2284 N N . ARG A 1 282 ? 26.368 4.256 -43.013 1.00 95.88 282 ARG A N 1
ATOM 2285 C CA . ARG A 1 282 ? 27.438 5.063 -43.622 1.00 95.88 282 ARG A CA 1
ATOM 2286 C C . ARG A 1 282 ? 28.469 4.170 -44.300 1.00 95.88 282 ARG A C 1
ATOM 2288 O O . ARG A 1 282 ? 28.756 4.415 -45.468 1.00 95.88 282 ARG A O 1
ATOM 2295 N N . ALA A 1 283 ? 28.930 3.116 -43.628 1.00 96.12 283 ALA A N 1
ATOM 2296 C CA . ALA A 1 283 ? 29.869 2.147 -44.187 1.00 96.12 283 ALA A CA 1
ATOM 2297 C C . ALA A 1 283 ? 29.316 1.512 -45.473 1.00 96.12 283 ALA A C 1
ATOM 2299 O O . ALA A 1 283 ? 29.949 1.575 -46.525 1.00 96.12 283 ALA A O 1
ATOM 2300 N N . HIS A 1 284 ? 28.070 1.032 -45.452 1.00 95.00 284 HIS A N 1
ATOM 2301 C CA . HIS A 1 284 ? 27.427 0.468 -46.641 1.00 95.00 284 HIS A CA 1
ATOM 2302 C C . HIS A 1 284 ? 27.259 1.503 -47.772 1.00 95.00 284 HIS A C 1
ATOM 2304 O O . HIS A 1 284 ? 27.395 1.191 -48.958 1.00 95.00 284 HIS A O 1
ATOM 2310 N N . ALA A 1 285 ? 26.978 2.769 -47.445 1.00 95.56 285 ALA A N 1
ATOM 2311 C CA . ALA A 1 285 ? 26.924 3.831 -48.450 1.00 95.56 285 ALA A CA 1
ATOM 2312 C C . ALA A 1 285 ? 28.302 4.113 -49.080 1.00 95.56 285 ALA A C 1
ATOM 2314 O O . ALA A 1 285 ? 28.375 4.361 -50.287 1.00 95.56 285 ALA A O 1
ATOM 2315 N N . GLU A 1 286 ? 29.380 4.064 -48.297 1.00 95.69 286 GLU A N 1
ATOM 2316 C CA . GLU A 1 286 ? 30.758 4.195 -48.782 1.00 95.69 286 GLU A CA 1
ATOM 2317 C C . GLU A 1 286 ? 31.164 3.016 -49.667 1.00 95.69 286 GLU A C 1
ATOM 2319 O O . GLU A 1 286 ? 31.679 3.233 -50.765 1.00 95.69 286 GLU A O 1
ATOM 2324 N N . GLU A 1 287 ? 30.836 1.784 -49.275 1.00 94.69 287 GLU A N 1
ATOM 2325 C CA . GLU A 1 287 ? 31.062 0.591 -50.098 1.00 94.69 287 GLU A CA 1
ATOM 2326 C C . GLU A 1 287 ? 30.358 0.691 -51.452 1.00 94.69 287 GLU A C 1
ATOM 2328 O O . GLU A 1 287 ? 30.961 0.421 -52.496 1.00 94.69 287 GLU A O 1
ATOM 2333 N N . ARG A 1 288 ? 29.097 1.145 -51.465 1.00 95.12 288 ARG A N 1
ATOM 2334 C CA . ARG A 1 288 ? 28.351 1.367 -52.711 1.00 95.12 288 ARG A CA 1
ATOM 2335 C C . ARG A 1 288 ? 28.987 2.440 -53.588 1.00 95.12 288 ARG A C 1
ATOM 2337 O O . ARG A 1 288 ? 29.008 2.275 -54.807 1.00 95.12 288 ARG A O 1
ATOM 2344 N N . ARG A 1 289 ? 29.513 3.521 -53.000 1.00 94.38 289 ARG A N 1
ATOM 2345 C CA . ARG A 1 289 ? 30.249 4.559 -53.746 1.00 94.38 289 ARG A CA 1
ATOM 2346 C C . ARG A 1 289 ? 31.535 3.999 -54.343 1.00 94.38 289 ARG A C 1
ATOM 2348 O O . ARG A 1 289 ? 31.757 4.178 -55.536 1.00 94.38 289 ARG A O 1
ATOM 2355 N N . ALA A 1 290 ? 32.320 3.263 -53.559 1.00 94.44 290 ALA A N 1
ATOM 2356 C CA . ALA A 1 290 ? 33.550 2.632 -54.026 1.00 94.44 290 ALA A CA 1
ATOM 2357 C C . ALA A 1 290 ? 33.279 1.601 -55.133 1.00 94.44 290 ALA A C 1
ATOM 2359 O O . ALA A 1 290 ? 34.011 1.531 -56.117 1.00 94.44 290 ALA A O 1
ATOM 2360 N N . HIS A 1 291 ? 32.205 0.813 -55.018 1.00 93.44 291 HIS A N 1
ATOM 2361 C CA . HIS A 1 291 ? 31.792 -0.112 -56.071 1.00 93.44 291 HIS A CA 1
ATOM 2362 C C . HIS A 1 291 ? 31.374 0.625 -57.352 1.00 93.44 291 HIS A C 1
ATOM 2364 O O . HIS A 1 291 ? 31.822 0.258 -58.435 1.00 93.44 291 HIS A O 1
ATOM 2370 N N . ALA A 1 292 ? 30.580 1.694 -57.239 1.00 94.00 292 ALA A N 1
ATOM 2371 C CA . ALA A 1 292 ? 30.198 2.516 -58.386 1.00 94.00 292 ALA A CA 1
ATOM 2372 C C . ALA A 1 292 ? 31.413 3.173 -59.067 1.00 94.00 292 ALA A C 1
ATOM 2374 O O . ALA A 1 292 ? 31.467 3.250 -60.293 1.00 94.00 292 ALA A O 1
ATOM 2375 N N . GLU A 1 293 ? 32.408 3.608 -58.292 1.00 94.19 293 GLU A N 1
ATOM 2376 C CA . GLU A 1 293 ? 33.662 4.151 -58.817 1.00 94.19 293 GLU A CA 1
ATOM 2377 C C . GLU A 1 293 ? 34.487 3.087 -59.552 1.00 94.19 293 GLU A C 1
ATOM 2379 O O . GLU A 1 293 ? 34.940 3.340 -60.669 1.00 94.19 293 GLU A O 1
ATOM 2384 N N . ARG A 1 294 ? 34.604 1.871 -58.996 1.00 93.25 294 ARG A N 1
ATOM 2385 C CA . ARG A 1 294 ? 35.241 0.736 -59.688 1.00 93.25 294 ARG A CA 1
ATOM 2386 C C . ARG A 1 294 ? 34.564 0.440 -61.025 1.00 93.25 294 ARG A C 1
ATOM 2388 O O . ARG A 1 294 ? 35.254 0.357 -62.036 1.00 93.25 294 ARG A O 1
ATOM 2395 N N . MET A 1 295 ? 33.232 0.366 -61.038 1.00 92.38 295 MET A N 1
ATOM 2396 C CA . MET A 1 295 ? 32.456 0.162 -62.266 1.00 92.38 295 MET A CA 1
ATOM 2397 C C . MET A 1 295 ? 32.682 1.291 -63.275 1.00 92.38 295 MET A C 1
ATOM 2399 O O . MET A 1 295 ? 32.820 1.033 -64.466 1.00 92.38 295 MET A O 1
ATOM 2403 N N . ARG A 1 296 ? 32.764 2.550 -62.824 1.00 92.56 296 ARG A N 1
ATOM 2404 C CA . ARG A 1 296 ? 33.055 3.689 -63.704 1.00 92.56 296 ARG A CA 1
ATOM 2405 C C . ARG A 1 296 ? 34.436 3.568 -64.351 1.00 92.56 296 ARG A C 1
ATOM 2407 O O . ARG A 1 296 ? 34.541 3.771 -65.557 1.00 92.56 296 ARG A O 1
ATOM 2414 N N . ILE A 1 297 ? 35.462 3.223 -63.572 1.00 93.44 297 ILE A N 1
ATOM 2415 C CA . ILE A 1 297 ? 36.829 3.014 -64.075 1.00 93.44 297 ILE A CA 1
ATOM 2416 C C . ILE A 1 297 ? 36.862 1.846 -65.067 1.00 93.44 297 ILE A C 1
ATOM 2418 O O . ILE A 1 297 ? 37.516 1.936 -66.102 1.00 93.44 297 ILE A O 1
ATOM 2422 N N . GLU A 1 298 ? 36.155 0.754 -64.779 1.00 90.25 298 GLU A N 1
ATOM 2423 C CA . GLU A 1 298 ? 36.071 -0.406 -65.669 1.00 90.25 298 GLU A CA 1
ATOM 2424 C C . GLU A 1 298 ? 35.383 -0.063 -66.997 1.00 90.25 298 GLU A C 1
ATOM 2426 O O . GLU A 1 298 ? 35.905 -0.392 -68.061 1.00 90.25 298 GLU A O 1
ATOM 2431 N N . VAL A 1 299 ? 34.274 0.681 -66.951 1.00 90.00 299 VAL A N 1
ATOM 2432 C CA . VAL A 1 299 ? 33.585 1.189 -68.148 1.00 90.00 299 VAL A CA 1
ATOM 2433 C C . VAL A 1 299 ? 34.486 2.127 -68.954 1.00 90.00 299 VAL A C 1
ATOM 2435 O O . VAL A 1 299 ? 34.501 2.053 -70.181 1.00 90.00 299 VAL A O 1
ATOM 2438 N N . GLU A 1 300 ? 35.250 3.000 -68.295 1.00 88.81 300 GLU A N 1
ATOM 2439 C CA . GLU A 1 300 ? 36.192 3.905 -68.964 1.00 88.81 300 GLU A CA 1
ATOM 2440 C C . GLU A 1 300 ? 37.330 3.134 -69.643 1.00 88.81 300 GLU A C 1
ATOM 2442 O O . GLU A 1 300 ? 37.588 3.352 -70.826 1.00 88.81 300 GLU A O 1
ATOM 2447 N N . ARG A 1 301 ? 37.918 2.144 -68.959 1.00 88.25 301 ARG A N 1
ATOM 2448 C CA . ARG A 1 301 ? 38.917 1.238 -69.546 1.00 88.25 301 ARG A CA 1
ATOM 2449 C C . ARG A 1 301 ? 38.359 0.463 -70.734 1.00 88.25 301 ARG A C 1
ATOM 2451 O O . ARG A 1 301 ? 39.009 0.402 -71.771 1.00 88.25 301 ARG A O 1
ATOM 2458 N N . ALA A 1 302 ? 37.157 -0.100 -70.612 1.00 83.38 302 ALA A N 1
ATOM 2459 C CA . ALA A 1 302 ? 36.503 -0.802 -71.712 1.00 83.38 302 ALA A CA 1
ATOM 2460 C C . ALA A 1 302 ? 36.276 0.133 -72.910 1.00 83.38 302 ALA A C 1
ATOM 2462 O O . ALA A 1 302 ? 36.526 -0.244 -74.054 1.00 83.38 302 ALA A O 1
ATOM 2463 N N . ARG A 1 303 ? 35.865 1.382 -72.657 1.00 81.25 303 ARG A N 1
ATOM 2464 C CA . ARG A 1 303 ? 35.696 2.400 -73.697 1.00 81.25 303 ARG A CA 1
ATOM 2465 C C . ARG A 1 303 ? 37.016 2.771 -74.371 1.00 81.25 303 ARG A C 1
ATOM 2467 O O . ARG A 1 303 ? 37.025 2.954 -75.585 1.00 81.25 303 ARG A O 1
ATOM 2474 N N . ASP A 1 304 ? 38.107 2.877 -73.620 1.00 81.31 304 ASP A N 1
ATOM 2475 C CA . ASP A 1 304 ? 39.432 3.160 -74.173 1.00 81.31 304 ASP A CA 1
ATOM 2476 C C . ASP A 1 304 ? 39.971 1.990 -75.000 1.00 81.31 304 ASP A C 1
ATOM 2478 O O . ASP A 1 304 ? 40.493 2.227 -76.086 1.00 81.31 304 ASP A O 1
ATOM 2482 N N . VAL A 1 305 ? 39.757 0.742 -74.567 1.00 78.25 305 VAL A N 1
ATOM 2483 C CA . VAL A 1 305 ? 40.069 -0.456 -75.366 1.00 78.25 305 VAL A CA 1
ATOM 2484 C C . VAL A 1 305 ? 39.266 -0.461 -76.667 1.00 78.25 305 VAL A C 1
ATOM 2486 O O . VAL A 1 305 ? 39.833 -0.683 -77.733 1.00 78.25 305 VAL A O 1
ATOM 2489 N N . ILE A 1 306 ? 37.966 -0.150 -76.614 1.00 74.94 306 ILE A N 1
ATOM 2490 C CA . ILE A 1 306 ? 37.133 -0.021 -77.820 1.00 74.94 306 ILE A CA 1
ATOM 2491 C C . ILE A 1 306 ? 37.647 1.110 -78.719 1.00 74.94 306 ILE A C 1
ATOM 2493 O O . ILE A 1 306 ? 37.677 0.942 -79.932 1.00 74.94 306 ILE A O 1
ATOM 2497 N N . ARG A 1 307 ? 38.072 2.251 -78.160 1.00 71.56 307 ARG A N 1
ATOM 2498 C CA . ARG A 1 307 ? 38.617 3.376 -78.938 1.00 71.56 307 ARG A CA 1
ATOM 2499 C C . ARG A 1 307 ? 39.955 3.027 -79.593 1.00 71.56 307 ARG A C 1
ATOM 2501 O O . ARG A 1 307 ? 40.141 3.378 -80.751 1.00 71.56 307 ARG A O 1
ATOM 2508 N N . GLN A 1 308 ? 40.860 2.358 -78.880 1.00 69.25 308 GLN A N 1
ATOM 2509 C CA . GLN A 1 308 ? 42.134 1.883 -79.432 1.00 69.25 308 GLN A CA 1
ATOM 2510 C C . GLN A 1 308 ? 41.882 0.867 -80.546 1.00 69.25 308 GLN A C 1
ATOM 2512 O O . GLN A 1 308 ? 42.356 1.055 -81.659 1.00 69.25 308 GLN A O 1
ATOM 2517 N N . ARG A 1 309 ? 41.010 -0.117 -80.300 1.00 61.59 309 ARG A N 1
ATOM 2518 C CA . ARG A 1 309 ? 40.634 -1.108 -81.312 1.00 61.59 309 ARG A CA 1
ATOM 2519 C C . ARG A 1 309 ? 39.904 -0.479 -82.502 1.00 61.59 309 ARG A C 1
ATOM 2521 O O . ARG A 1 309 ? 40.117 -0.903 -83.619 1.00 61.59 309 ARG A O 1
ATOM 2528 N N . ALA A 1 310 ? 39.106 0.571 -82.311 1.00 59.28 310 ALA A N 1
ATOM 2529 C CA . ALA A 1 310 ? 38.487 1.320 -83.410 1.00 59.28 310 ALA A CA 1
ATOM 2530 C C . ALA A 1 310 ? 39.473 2.214 -84.188 1.00 59.28 310 ALA A C 1
ATOM 2532 O O . ALA A 1 310 ? 39.176 2.572 -85.323 1.00 59.28 310 ALA A O 1
ATOM 2533 N N . GLY A 1 311 ? 40.611 2.588 -83.591 1.00 57.53 311 GLY A N 1
ATOM 2534 C CA . GLY A 1 311 ? 41.714 3.262 -84.282 1.00 57.53 311 GLY A CA 1
ATOM 2535 C C . GLY A 1 311 ? 42.564 2.305 -85.122 1.00 57.53 311 GLY A C 1
ATOM 2536 O O . GLY A 1 311 ? 43.046 2.706 -86.176 1.00 57.53 311 GLY A O 1
ATOM 2537 N N . ASP A 1 312 ? 42.674 1.048 -84.684 1.00 55.44 312 ASP A N 1
ATOM 2538 C CA . ASP A 1 312 ? 43.405 -0.020 -85.380 1.00 55.44 312 ASP A CA 1
ATOM 2539 C C . ASP A 1 312 ? 42.509 -0.866 -86.306 1.00 55.44 312 ASP A C 1
ATOM 2541 O O . ASP A 1 312 ? 43.003 -1.613 -87.149 1.00 55.44 312 ASP A O 1
ATOM 2545 N N . ASN A 1 313 ? 41.184 -0.754 -86.182 1.00 53.56 313 ASN A N 1
ATOM 2546 C CA . ASN A 1 313 ? 40.251 -1.451 -87.056 1.00 53.56 313 ASN A CA 1
ATOM 2547 C C . ASN A 1 313 ? 40.301 -0.817 -88.437 1.00 53.56 313 ASN A C 1
ATOM 2549 O O . ASN A 1 313 ? 39.935 0.348 -88.623 1.00 53.56 313 ASN A O 1
ATOM 2553 N N . ALA A 1 314 ? 40.724 -1.627 -89.404 1.00 57.72 314 ALA A N 1
ATOM 2554 C CA . ALA A 1 314 ? 40.831 -1.201 -90.773 1.00 57.72 314 ALA A CA 1
ATOM 2555 C C . ALA A 1 314 ? 39.515 -0.565 -91.240 1.00 57.72 314 ALA A C 1
ATOM 2557 O O . ALA A 1 314 ? 38.440 -1.152 -91.085 1.00 57.72 314 ALA A O 1
ATOM 2558 N N . SER A 1 315 ? 39.569 0.652 -91.785 1.00 66.19 315 SER A N 1
ATOM 2559 C CA . SER A 1 315 ? 38.359 1.291 -92.308 1.00 66.19 315 SER A CA 1
ATOM 2560 C C . SER A 1 315 ? 37.970 0.599 -93.613 1.00 66.19 315 SER A C 1
ATOM 2562 O O . SER A 1 315 ? 38.450 0.949 -94.689 1.00 66.19 315 SER A O 1
ATOM 2564 N N . ILE A 1 316 ? 37.141 -0.439 -93.502 1.00 68.56 316 ILE A N 1
ATOM 2565 C CA . ILE A 1 316 ? 36.597 -1.153 -94.653 1.00 68.56 316 ILE A CA 1
ATOM 2566 C C . ILE A 1 316 ? 35.404 -0.350 -95.170 1.00 68.56 316 ILE A C 1
ATOM 2568 O O . ILE A 1 316 ? 34.394 -0.190 -94.480 1.00 68.56 316 ILE A O 1
ATOM 2572 N N . 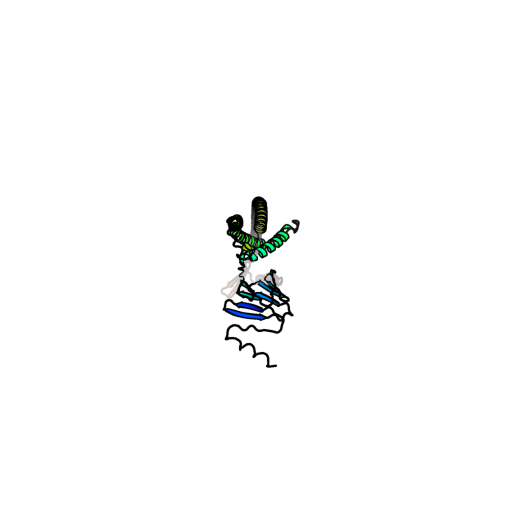ARG A 1 317 ? 35.509 0.175 -96.388 1.00 78.44 317 ARG A N 1
ATOM 2573 C CA . ARG A 1 317 ? 34.424 0.867 -97.085 1.00 78.44 317 ARG A CA 1
ATOM 2574 C C . ARG A 1 317 ? 34.139 0.144 -98.392 1.00 78.44 317 ARG A C 1
ATOM 2576 O O . ARG A 1 317 ? 34.963 0.151 -99.295 1.00 78.44 317 ARG A O 1
ATOM 2583 N N . VAL A 1 318 ? 32.950 -0.435 -98.510 1.00 79.31 318 VAL A N 1
ATOM 2584 C CA . VAL A 1 318 ? 32.470 -1.032 -99.761 1.00 79.31 318 VAL A CA 1
ATOM 2585 C C . VAL A 1 318 ? 31.540 -0.033 -100.442 1.00 79.31 318 VAL A C 1
ATOM 2587 O O . VAL A 1 318 ? 30.559 0.396 -99.837 1.00 79.31 318 VAL A O 1
ATOM 2590 N N . ILE A 1 319 ? 31.860 0.367 -101.671 1.00 83.00 319 ILE A N 1
ATOM 2591 C CA . ILE A 1 319 ? 31.032 1.255 -102.498 1.00 83.00 319 ILE A CA 1
ATOM 2592 C C . ILE A 1 319 ? 30.635 0.482 -103.751 1.00 83.00 319 ILE A C 1
ATOM 2594 O O . ILE A 1 319 ? 31.488 -0.123 -104.390 1.00 83.00 319 ILE A O 1
ATOM 2598 N N . GLU A 1 320 ? 29.354 0.490 -104.095 1.00 84.88 320 GLU A N 1
ATOM 2599 C CA . GLU A 1 320 ? 28.873 -0.028 -105.377 1.00 84.88 320 GLU A CA 1
ATOM 2600 C C . GLU A 1 320 ? 28.970 1.097 -106.412 1.00 84.88 320 GLU A C 1
ATOM 2602 O O . GLU A 1 320 ? 28.509 2.210 -106.145 1.00 84.88 320 GLU A O 1
ATOM 2607 N N . ASP A 1 321 ? 29.652 0.851 -107.529 1.00 84.94 321 ASP A N 1
ATOM 2608 C CA . ASP A 1 321 ? 29.722 1.812 -108.628 1.00 84.94 321 ASP A CA 1
ATOM 2609 C C . ASP A 1 321 ? 28.446 1.794 -109.482 1.00 84.94 321 ASP A C 1
ATOM 2611 O O . ASP A 1 321 ? 27.567 0.945 -109.318 1.00 84.94 321 ASP A O 1
ATOM 2615 N N . ASP A 1 322 ? 28.329 2.764 -110.391 1.00 82.94 322 ASP A N 1
ATOM 2616 C CA . ASP A 1 322 ? 27.153 2.927 -111.255 1.00 82.94 322 ASP A CA 1
ATOM 2617 C C . ASP A 1 322 ? 26.942 1.734 -112.216 1.00 82.94 322 ASP A C 1
ATOM 2619 O O . ASP A 1 322 ? 25.853 1.577 -112.775 1.00 82.94 322 ASP A O 1
ATOM 2623 N N . ASP A 1 323 ? 27.955 0.873 -112.372 1.00 81.81 323 ASP A N 1
ATOM 2624 C CA . ASP A 1 323 ? 27.922 -0.352 -113.175 1.00 81.81 323 ASP A CA 1
ATOM 2625 C C . ASP A 1 323 ? 27.534 -1.597 -112.342 1.00 81.81 323 ASP A C 1
ATOM 2627 O O . ASP A 1 323 ? 27.446 -2.706 -112.876 1.00 81.81 323 ASP A O 1
ATOM 2631 N N . GLY A 1 324 ? 27.263 -1.427 -111.041 1.00 83.62 324 GLY A N 1
ATOM 2632 C CA . GLY A 1 324 ? 26.865 -2.491 -110.114 1.00 83.62 324 GLY A CA 1
ATOM 2633 C C . GLY A 1 324 ? 28.032 -3.311 -109.554 1.00 83.62 324 GLY A C 1
ATOM 2634 O O . GLY A 1 324 ? 27.807 -4.338 -108.905 1.00 83.62 324 GLY A O 1
ATOM 2635 N N . ASN A 1 325 ? 29.281 -2.897 -109.783 1.00 83.25 325 ASN A N 1
ATOM 2636 C CA . ASN A 1 325 ? 30.451 -3.568 -109.226 1.00 83.25 325 ASN A CA 1
ATOM 2637 C C . ASN A 1 325 ? 30.770 -3.015 -107.836 1.00 83.25 325 ASN A C 1
ATOM 2639 O O . ASN A 1 325 ? 30.740 -1.812 -107.580 1.00 83.25 325 ASN A O 1
ATOM 2643 N N . ARG A 1 326 ? 31.115 -3.908 -106.906 1.00 81.81 326 ARG A N 1
ATOM 2644 C CA . ARG A 1 326 ? 31.497 -3.528 -105.542 1.00 81.81 326 ARG A CA 1
ATOM 2645 C C . ARG A 1 326 ? 32.995 -3.266 -105.471 1.00 81.81 326 ARG A C 1
ATOM 2647 O O . ARG A 1 326 ? 33.791 -4.170 -105.698 1.00 81.81 326 ARG A O 1
ATOM 2654 N N . ARG A 1 327 ? 33.363 -2.046 -105.092 1.00 84.12 327 ARG A N 1
ATOM 2655 C CA . ARG A 1 327 ? 34.740 -1.606 -104.847 1.00 84.12 327 ARG A CA 1
ATOM 2656 C C . ARG A 1 327 ? 34.992 -1.606 -103.346 1.00 84.12 327 ARG A C 1
ATOM 2658 O O . ARG A 1 327 ? 34.302 -0.906 -102.600 1.00 84.12 327 ARG A O 1
ATOM 2665 N N . VAL A 1 328 ? 35.949 -2.412 -102.898 1.00 81.88 328 VAL A N 1
ATOM 2666 C CA . VAL A 1 328 ? 36.304 -2.550 -101.481 1.00 81.88 328 VAL A CA 1
ATOM 2667 C C . VAL A 1 328 ? 37.532 -1.693 -101.203 1.00 81.88 328 VAL A C 1
ATOM 2669 O O . VAL A 1 328 ? 38.572 -1.861 -101.826 1.00 81.88 328 VAL A O 1
ATOM 2672 N N . TRP A 1 329 ? 37.407 -0.768 -100.264 1.00 83.94 329 TRP A N 1
ATOM 2673 C CA . TRP A 1 329 ? 38.508 0.035 -99.751 1.00 83.94 329 TRP A CA 1
ATOM 2674 C C . TRP A 1 329 ? 38.850 -0.455 -98.358 1.00 83.94 329 TRP A C 1
ATOM 2676 O O . TRP A 1 329 ? 37.952 -0.577 -97.530 1.00 83.94 329 TRP A O 1
ATOM 2686 N N . VAL A 1 330 ? 40.125 -0.692 -98.088 1.00 79.62 330 VAL A N 1
ATOM 2687 C CA . VAL A 1 330 ? 40.629 -1.064 -96.766 1.00 79.62 330 VAL A CA 1
ATOM 2688 C C . VAL A 1 330 ? 41.677 -0.025 -96.399 1.00 79.62 330 VAL A C 1
ATOM 2690 O O . VAL A 1 330 ? 42.642 0.166 -97.129 1.00 79.62 330 VAL A O 1
ATOM 2693 N N . ASN A 1 331 ? 41.460 0.717 -95.310 1.00 80.19 331 ASN A N 1
ATOM 2694 C CA . ASN A 1 331 ? 42.371 1.784 -94.863 1.00 80.19 331 ASN A CA 1
ATOM 2695 C C . ASN A 1 331 ? 42.590 2.927 -95.860 1.00 80.19 331 ASN A C 1
ATOM 2697 O O . ASN A 1 331 ? 43.615 3.600 -95.836 1.00 80.19 331 ASN A O 1
ATOM 2701 N N . GLY A 1 332 ? 41.591 3.197 -96.700 1.00 80.62 332 GLY A N 1
ATOM 2702 C CA . GLY A 1 332 ? 41.678 4.266 -97.692 1.00 80.62 332 GLY A CA 1
ATOM 2703 C C . GLY A 1 332 ? 42.472 3.895 -98.944 1.00 80.62 332 GLY A C 1
ATOM 2704 O O . GLY A 1 332 ? 42.622 4.758 -99.804 1.00 80.62 332 GLY A O 1
ATOM 2705 N N . GLU A 1 333 ? 42.886 2.634 -99.092 1.00 81.69 333 GLU A N 1
ATOM 2706 C CA . GLU A 1 333 ? 43.407 2.072 -100.340 1.00 81.69 333 GLU A CA 1
ATOM 2707 C C . GLU A 1 333 ? 42.376 1.123 -100.959 1.00 81.69 333 GLU A C 1
ATOM 2709 O O . GLU A 1 333 ? 41.734 0.329 -100.265 1.00 81.69 333 GLU A O 1
ATOM 2714 N N . GLU A 1 334 ? 42.171 1.246 -102.267 1.00 86.88 334 GLU A N 1
ATOM 2715 C CA . GLU A 1 334 ? 41.260 0.384 -103.009 1.00 86.88 334 GLU A CA 1
ATOM 2716 C C . GLU A 1 334 ? 41.913 -0.970 -103.269 1.00 86.88 334 GLU A C 1
ATOM 2718 O O . GLU A 1 334 ? 42.988 -1.045 -103.858 1.00 86.88 334 GLU A O 1
ATOM 2723 N N . GLN A 1 335 ? 41.233 -2.035 -102.865 1.00 86.31 335 GLN A N 1
ATOM 2724 C CA . GLN A 1 335 ? 41.681 -3.399 -103.090 1.00 86.31 335 GLN A CA 1
ATOM 2725 C C . GLN A 1 335 ? 41.114 -3.898 -104.419 1.00 86.31 335 GLN A C 1
ATOM 2727 O O . GLN A 1 335 ? 39.896 -3.908 -104.623 1.00 86.31 335 GLN A O 1
ATOM 2732 N N . THR A 1 336 ? 41.989 -4.313 -105.335 1.00 84.19 336 THR A N 1
ATOM 2733 C CA . THR A 1 336 ? 41.594 -4.825 -106.656 1.00 84.19 336 THR A CA 1
ATOM 2734 C C . THR A 1 336 ? 42.389 -6.077 -107.016 1.00 84.19 336 THR A C 1
ATOM 2736 O O . THR A 1 336 ? 43.524 -6.238 -106.585 1.00 84.19 336 THR A O 1
ATOM 2739 N N . GLY A 1 337 ? 41.798 -6.972 -107.813 1.00 85.69 337 GLY A N 1
ATOM 2740 C CA . GLY A 1 337 ? 42.495 -8.145 -108.352 1.00 85.69 337 GLY A CA 1
ATOM 2741 C C . GLY A 1 337 ? 43.010 -9.120 -107.286 1.00 85.69 337 GLY A C 1
ATOM 2742 O O . GLY A 1 337 ? 42.246 -9.570 -106.427 1.00 85.69 337 GLY A O 1
ATOM 2743 N N . ASP A 1 338 ? 44.293 -9.466 -107.384 1.00 83.81 338 ASP A N 1
ATOM 2744 C CA . ASP A 1 338 ? 44.951 -10.440 -106.506 1.00 83.81 338 ASP A CA 1
ATOM 2745 C C . ASP A 1 338 ? 45.025 -9.928 -105.055 1.00 83.81 338 ASP A C 1
ATOM 2747 O O . ASP A 1 338 ? 44.732 -10.689 -104.136 1.00 83.81 338 ASP A O 1
ATOM 2751 N N . ASP A 1 339 ? 45.239 -8.622 -104.851 1.00 79.56 339 ASP A N 1
ATOM 2752 C CA . ASP A 1 339 ? 45.306 -8.000 -103.517 1.00 79.56 339 ASP A CA 1
ATOM 2753 C C . ASP A 1 339 ? 43.974 -8.129 -102.749 1.00 79.56 339 ASP A C 1
ATOM 2755 O O . ASP A 1 339 ? 43.946 -8.402 -101.548 1.00 79.56 339 ASP A O 1
ATOM 2759 N N . LEU A 1 340 ? 42.839 -8.017 -103.454 1.00 81.06 340 LEU A N 1
ATOM 2760 C CA . LEU A 1 340 ? 41.514 -8.248 -102.865 1.00 81.06 340 LEU A CA 1
ATOM 2761 C C . LEU A 1 340 ? 41.308 -9.721 -102.489 1.00 81.06 340 LEU A C 1
ATOM 2763 O O . LEU A 1 340 ? 40.654 -10.021 -101.491 1.00 81.06 340 LEU A O 1
ATOM 2767 N N . THR A 1 341 ? 41.834 -10.637 -103.300 1.00 83.06 341 THR A N 1
ATOM 2768 C CA . THR A 1 341 ? 41.687 -12.079 -103.078 1.00 83.06 341 THR A CA 1
ATOM 2769 C C . THR A 1 341 ? 42.518 -12.529 -101.882 1.00 83.06 341 THR A C 1
ATOM 2771 O O . THR A 1 341 ? 42.011 -13.258 -101.030 1.00 83.06 341 THR A O 1
ATOM 2774 N N . ASP A 1 342 ? 43.756 -12.048 -101.778 1.00 82.50 342 ASP A N 1
ATOM 2775 C CA . ASP A 1 342 ? 44.642 -12.329 -100.650 1.00 82.50 342 ASP A CA 1
ATOM 2776 C C . ASP A 1 342 ? 44.071 -11.768 -99.345 1.00 82.50 342 ASP A C 1
ATOM 2778 O O . ASP A 1 342 ? 43.983 -12.493 -98.354 1.00 82.50 342 ASP A O 1
ATOM 2782 N N . TRP A 1 343 ? 43.550 -10.537 -99.371 1.00 82.31 343 TRP A N 1
ATOM 2783 C CA . TRP A 1 343 ? 42.888 -9.944 -98.211 1.00 82.31 343 TRP A CA 1
ATOM 2784 C C . TRP A 1 343 ? 41.627 -10.712 -97.777 1.00 82.31 343 TRP A C 1
ATOM 2786 O O . TRP A 1 343 ? 41.412 -10.929 -96.585 1.00 82.31 343 TRP A O 1
ATOM 2796 N N . LEU A 1 344 ? 40.788 -11.164 -98.720 1.00 83.50 344 LEU A N 1
ATOM 2797 C CA . LEU A 1 344 ? 39.608 -11.980 -98.397 1.00 83.50 344 LEU A CA 1
ATOM 2798 C C . LEU A 1 344 ? 39.991 -13.343 -97.806 1.00 83.50 344 LEU A C 1
ATOM 2800 O O . LEU A 1 344 ? 39.316 -13.817 -96.892 1.00 83.50 344 LEU A O 1
ATOM 2804 N N . ASN A 1 345 ? 41.066 -13.959 -98.299 1.00 83.31 345 ASN A N 1
ATOM 2805 C CA . ASN A 1 345 ? 41.570 -15.222 -97.765 1.00 83.31 345 ASN A CA 1
ATOM 2806 C C . ASN A 1 345 ? 42.139 -15.055 -96.350 1.00 83.31 345 ASN A C 1
ATOM 2808 O O . ASN A 1 345 ? 41.900 -15.912 -95.501 1.00 83.31 345 ASN A O 1
ATOM 2812 N N . GLU A 1 346 ? 42.849 -13.957 -96.081 1.00 81.62 346 GLU A N 1
ATOM 2813 C CA . GLU A 1 346 ? 43.359 -13.622 -94.747 1.00 81.62 346 GLU A CA 1
ATOM 2814 C C . GLU A 1 346 ? 42.204 -13.353 -93.765 1.00 81.62 346 GLU A C 1
ATOM 2816 O O . GLU A 1 346 ? 42.182 -13.906 -92.668 1.00 81.62 346 GLU A O 1
ATOM 2821 N N . LEU A 1 347 ? 41.163 -12.633 -94.201 1.00 80.75 347 LEU A N 1
ATOM 2822 C CA . LEU A 1 347 ? 39.950 -12.402 -93.408 1.00 80.75 347 LEU A CA 1
ATOM 2823 C C . LEU A 1 347 ? 39.188 -13.708 -93.095 1.00 80.75 347 LEU A C 1
ATOM 2825 O O . LEU A 1 347 ? 38.662 -13.888 -91.994 1.00 80.75 347 LEU A O 1
ATOM 2829 N N . GLU A 1 348 ? 39.096 -14.629 -94.060 1.00 80.06 348 GLU A N 1
ATOM 2830 C CA . GLU A 1 348 ? 38.468 -15.943 -93.866 1.00 80.06 348 GLU A CA 1
ATOM 2831 C C . GLU A 1 348 ? 39.305 -16.825 -92.920 1.00 80.06 348 GLU A C 1
ATOM 2833 O O . GLU A 1 348 ? 38.733 -17.531 -92.085 1.00 80.06 348 GLU A O 1
ATOM 2838 N N . ALA A 1 349 ? 40.638 -16.752 -93.000 1.00 79.31 349 ALA A N 1
ATOM 2839 C CA . ALA A 1 349 ? 41.547 -17.448 -92.093 1.00 79.31 349 ALA A CA 1
ATOM 2840 C C . ALA A 1 349 ? 41.403 -16.944 -90.646 1.00 79.31 349 ALA A C 1
ATOM 2842 O O . ALA A 1 349 ? 41.156 -17.754 -89.751 1.00 79.31 349 ALA A O 1
ATOM 2843 N N . ASP A 1 350 ? 41.424 -15.625 -90.428 1.00 77.12 350 ASP A N 1
ATOM 2844 C CA . ASP A 1 350 ? 41.214 -15.007 -89.109 1.00 77.12 350 ASP A CA 1
ATOM 2845 C C . ASP A 1 350 ? 39.848 -15.385 -88.507 1.00 77.12 350 ASP A C 1
ATOM 2847 O O . ASP A 1 350 ? 39.732 -15.683 -87.310 1.00 77.12 350 ASP A O 1
ATOM 2851 N N . ARG A 1 351 ? 38.799 -15.450 -89.343 1.00 78.25 351 ARG A N 1
ATOM 2852 C CA . ARG A 1 351 ? 37.465 -15.908 -88.921 1.00 78.25 351 ARG A CA 1
ATOM 2853 C C . ARG A 1 351 ? 37.479 -17.367 -88.461 1.00 78.25 351 ARG A C 1
ATOM 2855 O O . ARG A 1 351 ? 36.799 -17.710 -87.492 1.00 78.25 351 ARG A O 1
ATOM 2862 N N . LEU A 1 352 ? 38.210 -18.236 -89.159 1.00 80.69 352 LEU A N 1
ATOM 2863 C CA . LEU A 1 352 ? 38.317 -19.658 -88.816 1.00 80.69 352 LEU A CA 1
ATOM 2864 C C . LEU A 1 352 ? 39.153 -19.894 -87.548 1.00 80.69 352 LEU A C 1
ATOM 2866 O O . LEU A 1 352 ? 38.889 -20.861 -86.832 1.00 80.69 352 LEU A O 1
ATOM 2870 N N . GLU A 1 353 ? 40.093 -19.002 -87.227 1.00 80.00 353 GLU A N 1
ATOM 2871 C CA . GLU A 1 353 ? 40.881 -19.040 -85.985 1.00 80.00 353 GLU A CA 1
ATOM 2872 C C . GLU A 1 353 ? 40.133 -18.492 -84.751 1.00 80.00 353 GLU A C 1
ATOM 2874 O O . GLU A 1 353 ? 40.618 -18.604 -83.623 1.00 80.00 353 GLU A O 1
ATOM 2879 N N . GLY A 1 354 ? 38.911 -17.972 -84.923 1.00 59.09 354 GLY A N 1
ATOM 2880 C CA . GLY A 1 354 ? 38.078 -17.467 -83.827 1.00 59.09 354 GLY A CA 1
ATOM 2881 C C . GLY A 1 354 ? 38.303 -15.989 -83.496 1.00 59.09 354 GLY A C 1
ATOM 2882 O O . GLY A 1 354 ? 37.911 -15.539 -82.414 1.00 59.09 354 GLY A O 1
ATOM 2883 N N . GLY A 1 355 ? 38.903 -15.228 -84.415 1.00 56.00 355 GLY A N 1
ATOM 2884 C CA . GLY A 1 355 ? 38.891 -13.771 -84.372 1.00 56.00 355 GLY A CA 1
ATOM 2885 C C . GLY A 1 355 ? 37.471 -13.247 -84.597 1.00 56.00 355 GLY A C 1
ATOM 2886 O O . GLY A 1 355 ? 36.926 -13.374 -85.690 1.00 56.00 355 GLY A O 1
ATOM 2887 N N . ASN A 1 356 ? 36.859 -12.692 -83.546 1.00 46.38 356 ASN A N 1
ATOM 2888 C CA . ASN A 1 356 ? 35.638 -11.879 -83.642 1.00 46.38 356 ASN A CA 1
ATOM 2889 C C . ASN A 1 356 ? 35.967 -10.445 -84.057 1.00 46.38 356 ASN A C 1
ATOM 2891 O O . ASN A 1 356 ? 36.814 -9.819 -83.355 1.00 46.38 356 ASN A O 1
#